Protein AF-A0A7Y2INC5-F1 (afdb_monomer_lite)

Radius of gyration: 23.65 Å; chains: 1; bounding box: 42×85×66 Å

Secondary structure (DSSP, 8-state):
---------------------PPPP--SS-------TTS-----------BTTB-TT-HHHHHHHIIIIIGGGGGS------BTTTTB-----HHHHHHHHHHHHHHHHHTTPPP-EE-HHHHHHHHHHHHHHHHH---TTS-TTS--TTSTT--HHHHHHHHTS---SS--HHHHHHHHHH--STT-TT-HHHHHHT-TT--EE-----TT-

Foldseek 3Di:
DDDDDDDDDPPPPPPDPPPPPDPDPPPQAPFLDDDPPPDPPPPPPPPLPLQVQADLVDPVRLVCCCVPQQVVLVVDDQCADADLVVLGLGHGDPSLQVSLQSLLQSVLSNVSAHGAEADPLQQVLQSLLQSQCVNQVDQVPHDSQQDDPPGRSDDPSNNPSSRVADDDFFDFRSVVSVCLCVQDDPVCPVSRSNSNSNPNPHHYHYGHHDPGD

pLDDT: mean 81.65, std 24.23, range [31.08, 98.75]

Sequence (213 aa):
MRARLLLTIVALAALSTVAAAAAAPDEGLMSAPLQDTRQPVTSFAVPFSSHPDIELNDKRDVVDAYHERFLPQFNVDHGWTGSVATCTAGTTSQAYEDATLETLNYFRAMAGLPAVTFDNTFDAKAQEAALMMKARGTFEGVDPHNPDPSWDCYSADGAEAAGSSNLFLGSAGPAAIYGYVWDFGTGNESVGHRRWILDPEALTMGTGSTDSS

Structure (mmCIF, N/CA/C/O backbone):
data_AF-A0A7Y2INC5-F1
#
_entry.id   AF-A0A7Y2INC5-F1
#
loop_
_atom_site.group_PDB
_atom_site.id
_atom_site.type_symbol
_atom_site.label_atom_id
_atom_site.label_alt_id
_atom_site.label_comp_id
_atom_site.label_asym_id
_atom_site.label_entity_id
_atom_site.label_seq_id
_atom_site.pdbx_PDB_ins_code
_atom_site.Cartn_x
_atom_site.Cartn_y
_atom_site.Cartn_z
_atom_site.occupancy
_atom_site.B_iso_or_equiv
_atom_site.auth_seq_id
_atom_site.auth_comp_id
_atom_site.auth_asym_id
_atom_site.auth_atom_id
_atom_site.pdbx_PDB_model_num
ATOM 1 N N . MET A 1 1 ? -9.414 -75.219 -35.428 1.00 40.84 1 MET A N 1
ATOM 2 C CA . MET A 1 1 ? -8.404 -74.145 -35.239 1.00 40.84 1 MET A CA 1
ATOM 3 C C . MET A 1 1 ? -9.075 -72.846 -35.654 1.00 40.84 1 MET A C 1
ATOM 5 O O . MET A 1 1 ? -9.594 -72.841 -36.752 1.00 40.84 1 MET A O 1
ATOM 9 N N . ARG A 1 2 ? -9.229 -71.756 -34.902 1.00 31.61 2 ARG A N 1
ATOM 10 C CA . ARG A 1 2 ? -8.616 -71.113 -33.720 1.00 31.61 2 ARG A CA 1
ATOM 11 C C . ARG A 1 2 ? -9.742 -70.205 -33.166 1.00 31.61 2 ARG A C 1
ATOM 13 O O . ARG A 1 2 ? -10.517 -69.701 -33.964 1.00 31.61 2 ARG A O 1
ATOM 20 N N . ALA A 1 3 ? -10.066 -70.128 -31.882 1.00 31.77 3 ALA A N 1
ATOM 21 C CA . ALA A 1 3 ? -9.345 -69.639 -30.701 1.00 31.77 3 ALA A CA 1
ATOM 22 C C . ALA A 1 3 ? -10.167 -68.449 -30.170 1.00 31.77 3 ALA A C 1
ATOM 24 O O . ALA A 1 3 ? -10.254 -67.407 -30.813 1.00 31.77 3 ALA A O 1
ATOM 25 N N . ARG A 1 4 ? -10.833 -68.658 -29.030 1.00 41.94 4 ARG A N 1
ATOM 26 C CA . ARG A 1 4 ? -11.519 -67.614 -28.261 1.00 41.94 4 ARG A CA 1
ATOM 27 C C . ARG A 1 4 ? -10.450 -66.670 -27.710 1.00 41.94 4 ARG A C 1
ATOM 29 O O . ARG A 1 4 ? -9.561 -67.140 -27.006 1.00 41.94 4 ARG A O 1
ATOM 36 N N . LEU A 1 5 ? -10.524 -65.381 -28.028 1.00 33.75 5 LEU A N 1
ATOM 37 C CA . LEU A 1 5 ? -9.653 -64.377 -27.423 1.00 33.75 5 LEU A CA 1
ATOM 38 C C . LEU A 1 5 ? -10.313 -63.887 -26.128 1.00 33.75 5 LEU A C 1
ATOM 40 O O . LEU A 1 5 ? -11.362 -63.247 -26.162 1.00 33.75 5 LEU A O 1
ATOM 44 N N . LEU A 1 6 ? -9.721 -64.270 -24.994 1.00 32.59 6 LEU A N 1
ATOM 45 C CA . LEU A 1 6 ? -10.037 -63.725 -23.678 1.00 32.59 6 LEU A CA 1
ATOM 46 C C . LEU A 1 6 ? -9.621 -62.249 -23.628 1.00 32.59 6 LEU A C 1
ATOM 48 O O . LEU A 1 6 ? -8.493 -61.905 -23.975 1.00 32.59 6 LEU A O 1
ATOM 52 N N . LEU A 1 7 ? -10.531 -61.404 -23.149 1.00 31.36 7 LEU A N 1
ATOM 53 C CA . LEU A 1 7 ? -10.262 -60.030 -22.746 1.00 31.36 7 LEU A CA 1
ATOM 54 C C . LEU A 1 7 ? -9.610 -60.059 -21.356 1.00 31.36 7 LEU A C 1
ATOM 56 O O . LEU A 1 7 ? -10.298 -60.197 -20.346 1.00 31.36 7 LEU A O 1
ATOM 60 N N . THR A 1 8 ? -8.284 -59.974 -21.297 1.00 31.94 8 THR A N 1
ATOM 61 C CA . THR A 1 8 ? -7.551 -59.783 -20.040 1.00 31.94 8 THR A CA 1
ATOM 62 C C . THR A 1 8 ? -7.488 -58.287 -19.740 1.00 31.94 8 THR A C 1
ATOM 64 O O . THR A 1 8 ? -6.729 -57.551 -20.366 1.00 31.94 8 THR A O 1
ATOM 67 N N . ILE A 1 9 ? -8.300 -57.826 -18.788 1.00 34.00 9 ILE A N 1
ATOM 68 C CA . ILE A 1 9 ? -8.144 -56.505 -18.171 1.00 34.00 9 ILE A CA 1
ATOM 69 C C . ILE A 1 9 ? -6.929 -56.600 -17.245 1.00 34.00 9 ILE A C 1
ATOM 71 O O . ILE A 1 9 ? -7.001 -57.210 -16.180 1.00 34.00 9 ILE A O 1
ATOM 75 N N . VAL A 1 10 ? -5.798 -56.029 -17.658 1.00 34.53 10 VAL A N 1
ATOM 76 C CA . VAL A 1 10 ? -4.669 -55.791 -16.755 1.00 34.53 10 VAL A CA 1
ATOM 77 C C . VAL A 1 10 ? -4.992 -54.524 -15.971 1.00 34.53 10 VAL A C 1
ATOM 79 O O . VAL A 1 10 ? -4.795 -53.413 -16.455 1.00 34.53 10 VAL A O 1
ATOM 82 N N . ALA A 1 11 ? -5.531 -54.693 -14.765 1.00 33.16 11 ALA A N 1
ATOM 83 C CA . ALA A 1 11 ? -5.555 -53.636 -13.766 1.00 33.16 11 ALA A CA 1
ATOM 84 C C . ALA A 1 11 ? -4.120 -53.448 -13.255 1.00 33.16 11 ALA A C 1
ATOM 86 O O . ALA A 1 11 ? -3.651 -54.197 -12.397 1.00 33.16 11 ALA A O 1
ATOM 87 N N . LEU A 1 12 ? -3.398 -52.482 -13.824 1.00 31.08 12 LEU A N 1
ATOM 88 C CA . LEU A 1 12 ? -2.115 -52.054 -13.283 1.00 31.08 12 LEU A CA 1
ATOM 89 C C . LEU A 1 12 ? -2.403 -51.135 -12.089 1.00 31.08 12 LEU A C 1
ATOM 91 O O . LEU A 1 12 ? -2.618 -49.936 -12.243 1.00 31.08 12 LEU A O 1
ATOM 95 N N . ALA A 1 13 ? -2.468 -51.721 -10.894 1.00 35.97 13 ALA A N 1
ATOM 96 C CA . ALA A 1 13 ? -2.444 -50.966 -9.652 1.00 35.97 13 ALA A CA 1
ATOM 97 C C . ALA A 1 13 ? -1.046 -50.352 -9.495 1.00 35.97 13 ALA A C 1
ATOM 99 O O . ALA A 1 13 ? -0.109 -51.018 -9.056 1.00 35.97 13 ALA A O 1
ATOM 100 N N . ALA A 1 14 ? -0.891 -49.088 -9.887 1.00 36.34 14 ALA A N 1
ATOM 101 C CA . ALA A 1 14 ? 0.251 -48.296 -9.465 1.00 36.34 14 ALA A CA 1
ATOM 102 C C . ALA A 1 14 ? 0.030 -47.923 -7.993 1.00 36.34 14 ALA A C 1
ATOM 104 O O . ALA A 1 14 ? -0.764 -47.038 -7.681 1.00 36.34 14 ALA A O 1
ATOM 105 N N . LEU A 1 15 ? 0.706 -48.632 -7.084 1.00 37.72 15 LEU A N 1
ATOM 106 C CA . LEU A 1 15 ? 0.935 -48.132 -5.732 1.00 37.72 15 LEU A CA 1
ATOM 107 C C . LEU A 1 15 ? 1.830 -46.894 -5.855 1.00 37.72 15 LEU A C 1
ATOM 109 O O . LEU A 1 15 ? 3.050 -47.009 -5.945 1.00 37.72 15 LEU A O 1
ATOM 113 N N . SER A 1 16 ? 1.233 -45.707 -5.872 1.00 36.75 16 SER A N 1
ATOM 114 C CA . SER A 1 16 ? 1.952 -44.476 -5.576 1.00 36.75 16 SER A CA 1
ATOM 115 C C . SER A 1 16 ? 2.194 -44.434 -4.071 1.00 36.75 16 SER A C 1
ATOM 117 O O . SER A 1 16 ? 1.306 -44.140 -3.273 1.00 36.75 16 SER A O 1
ATOM 119 N N . THR A 1 17 ? 3.418 -44.759 -3.663 1.00 36.97 17 THR A N 1
ATOM 120 C CA . THR A 1 17 ? 3.916 -44.359 -2.351 1.00 36.97 17 THR A CA 1
ATOM 121 C C . THR A 1 17 ? 3.915 -42.836 -2.317 1.00 36.97 17 THR A C 1
ATOM 123 O O . THR A 1 17 ? 4.743 -42.203 -2.973 1.00 36.97 17 THR A O 1
ATOM 126 N N . VAL A 1 18 ? 2.978 -42.242 -1.578 1.00 36.50 18 VAL A N 1
ATOM 127 C CA . VAL A 1 18 ? 3.085 -40.844 -1.162 1.00 36.50 18 VAL A CA 1
ATOM 128 C C . VAL A 1 18 ? 4.249 -40.798 -0.182 1.00 36.50 18 VAL A C 1
ATOM 130 O O . VAL A 1 18 ? 4.096 -41.065 1.008 1.00 36.50 18 VAL A O 1
ATOM 133 N N . ALA A 1 19 ? 5.448 -40.544 -0.698 1.00 35.03 19 ALA A N 1
ATOM 134 C CA . ALA A 1 19 ? 6.502 -40.010 0.136 1.00 35.03 19 ALA A CA 1
ATOM 135 C C . ALA A 1 19 ? 5.994 -38.640 0.589 1.00 35.03 19 ALA A C 1
ATOM 137 O O . ALA A 1 19 ? 5.792 -37.753 -0.239 1.00 35.03 19 ALA A O 1
ATOM 138 N N . ALA A 1 20 ? 5.713 -38.496 1.884 1.00 35.41 20 ALA A N 1
ATOM 139 C CA . ALA A 1 20 ? 5.562 -37.184 2.482 1.00 35.41 20 ALA A CA 1
ATOM 140 C C . ALA A 1 20 ? 6.879 -36.448 2.226 1.00 35.41 20 ALA A C 1
ATOM 142 O O . ALA A 1 20 ? 7.898 -36.755 2.848 1.00 35.41 20 ALA A O 1
ATOM 143 N N . ALA A 1 21 ? 6.880 -35.549 1.244 1.00 35.41 21 ALA A N 1
ATOM 144 C CA . ALA A 1 21 ? 7.945 -34.581 1.113 1.00 35.41 21 ALA A CA 1
ATOM 145 C C . ALA A 1 21 ? 7.919 -33.777 2.413 1.00 35.41 21 ALA A C 1
ATOM 147 O O . ALA A 1 21 ? 6.939 -33.093 2.709 1.00 35.41 21 ALA A O 1
ATOM 148 N N . ALA A 1 22 ? 8.954 -33.946 3.233 1.00 33.81 22 ALA A N 1
ATOM 149 C CA . ALA A 1 22 ? 9.213 -33.028 4.322 1.00 33.81 22 ALA A CA 1
ATOM 150 C C . ALA A 1 22 ? 9.254 -31.627 3.706 1.00 33.81 22 ALA A C 1
ATOM 152 O O . ALA A 1 22 ? 10.000 -31.409 2.748 1.00 33.81 22 ALA A O 1
ATOM 153 N N . ALA A 1 23 ? 8.404 -30.728 4.204 1.00 35.56 23 ALA A N 1
ATOM 154 C CA . ALA A 1 23 ? 8.435 -29.328 3.821 1.00 35.56 23 ALA A CA 1
ATOM 155 C C . ALA A 1 23 ? 9.876 -28.834 3.984 1.00 35.56 23 ALA A C 1
ATOM 157 O O . ALA A 1 23 ? 10.469 -28.978 5.058 1.00 35.56 23 ALA A O 1
ATOM 158 N N . ALA A 1 24 ? 10.455 -28.345 2.889 1.00 33.88 24 ALA A N 1
ATOM 159 C CA . ALA A 1 24 ? 11.737 -27.671 2.942 1.00 33.88 24 ALA A CA 1
ATOM 160 C C . ALA A 1 24 ? 11.602 -26.462 3.885 1.00 33.88 24 ALA A C 1
ATOM 162 O O . ALA A 1 24 ? 10.533 -25.846 3.914 1.00 33.88 24 ALA A O 1
ATOM 163 N N . PRO A 1 25 ? 12.634 -26.143 4.681 1.00 31.95 25 PRO A N 1
ATOM 164 C CA . PRO A 1 25 ? 12.624 -24.916 5.457 1.00 31.95 25 PRO A CA 1
ATOM 165 C C . PRO A 1 25 ? 12.516 -23.727 4.494 1.00 31.95 25 PRO A C 1
ATOM 167 O O . PRO A 1 25 ? 13.166 -23.698 3.448 1.00 31.95 25 PRO A O 1
ATOM 170 N N . ASP A 1 26 ? 11.634 -22.797 4.843 1.00 40.69 26 ASP A N 1
ATOM 171 C CA . ASP A 1 26 ? 11.447 -21.502 4.198 1.00 40.69 26 ASP A CA 1
ATOM 172 C C . ASP A 1 26 ? 12.716 -20.657 4.400 1.00 40.69 26 ASP A C 1
ATOM 174 O O . ASP A 1 26 ? 12.874 -19.971 5.404 1.00 40.69 26 ASP A O 1
ATOM 178 N N . GLU A 1 27 ? 13.677 -20.803 3.488 1.00 34.59 27 GLU A N 1
ATOM 179 C CA . GLU A 1 27 ? 14.977 -20.110 3.501 1.00 34.59 27 GLU A CA 1
ATOM 180 C C . GLU A 1 27 ? 15.013 -18.956 2.475 1.00 34.59 27 GLU A C 1
ATOM 182 O O . GLU A 1 27 ? 16.076 -18.624 1.952 1.00 34.59 27 GLU A O 1
ATOM 187 N N . GLY A 1 28 ? 13.859 -18.365 2.135 1.00 32.09 28 GLY A N 1
ATOM 188 C CA . GLY A 1 28 ? 13.766 -17.341 1.081 1.00 32.09 28 GLY A CA 1
ATOM 189 C C . GLY A 1 28 ? 12.951 -16.096 1.419 1.00 32.09 28 GLY A C 1
ATOM 190 O O . GLY A 1 28 ? 13.211 -15.039 0.853 1.00 32.09 28 GLY A O 1
ATOM 191 N N . LEU A 1 29 ? 12.009 -16.172 2.356 1.00 37.88 29 LEU A N 1
ATOM 192 C CA . LEU A 1 29 ? 11.232 -15.012 2.776 1.00 37.88 29 LEU A CA 1
ATOM 193 C C . LEU A 1 29 ? 11.953 -14.329 3.940 1.00 37.88 29 LEU A C 1
ATOM 195 O O . LEU A 1 29 ? 12.382 -15.004 4.882 1.00 37.88 29 LEU A O 1
ATOM 199 N N . MET A 1 30 ? 12.055 -12.993 3.950 1.00 43.34 30 MET A N 1
ATOM 200 C CA . MET A 1 30 ? 12.218 -12.321 5.240 1.00 43.34 30 MET A CA 1
ATOM 201 C C . MET A 1 30 ? 11.027 -12.769 6.080 1.00 43.34 30 MET A C 1
ATOM 203 O O . MET A 1 30 ? 9.883 -12.424 5.784 1.00 43.34 30 MET A O 1
ATOM 207 N N . SER A 1 31 ? 11.286 -13.633 7.063 1.00 46.75 31 SER A N 1
ATOM 208 C CA . SER A 1 31 ? 10.228 -14.173 7.897 1.00 46.75 31 SER A CA 1
ATOM 209 C C . SER A 1 31 ? 9.452 -12.992 8.454 1.00 46.75 31 SER A C 1
ATOM 211 O O . SER A 1 31 ? 10.051 -12.099 9.057 1.00 46.75 31 SER A O 1
ATOM 213 N N . ALA A 1 32 ? 8.127 -12.999 8.275 1.00 52.53 32 ALA A N 1
ATOM 214 C CA . ALA A 1 32 ? 7.262 -12.133 9.064 1.00 52.53 32 ALA A CA 1
ATOM 215 C C . ALA A 1 32 ? 7.745 -12.182 10.515 1.00 52.53 32 ALA A C 1
ATOM 217 O O . ALA A 1 32 ? 8.048 -13.303 10.961 1.00 52.53 32 ALA A O 1
ATOM 218 N N . PRO A 1 33 ? 7.839 -11.045 11.231 1.00 52.03 33 PRO A N 1
ATOM 219 C CA . PRO A 1 33 ? 8.356 -11.017 12.590 1.00 52.03 33 PRO A CA 1
ATOM 220 C C . PRO A 1 33 ? 7.763 -12.175 13.392 1.00 52.03 33 PRO A C 1
ATOM 222 O O . PRO A 1 33 ? 6.546 -12.302 13.574 1.00 52.03 33 PRO A O 1
ATOM 225 N N . LEU A 1 34 ? 8.612 -13.148 13.725 1.00 47.69 34 LEU A N 1
ATOM 226 C CA . LEU A 1 34 ? 8.231 -14.234 14.610 1.00 47.69 34 LEU A CA 1
ATOM 227 C C . LEU A 1 34 ? 8.307 -13.631 16.000 1.00 47.69 34 LEU A C 1
ATOM 229 O O . LEU A 1 34 ? 9.381 -13.209 16.423 1.00 47.69 34 LEU A O 1
ATOM 233 N N . GLN A 1 35 ? 7.180 -13.588 16.708 1.00 52.19 35 GLN A N 1
ATOM 234 C CA . GLN A 1 35 ? 7.231 -13.306 18.135 1.00 52.19 35 GLN A CA 1
ATOM 235 C C . GLN A 1 35 ? 8.175 -14.332 18.774 1.00 52.19 35 GLN A C 1
ATOM 237 O O . GLN A 1 35 ? 7.973 -15.540 18.622 1.00 52.19 35 GLN A O 1
ATOM 242 N N . ASP A 1 36 ? 9.231 -13.862 19.443 1.00 45.81 36 ASP A N 1
ATOM 243 C CA . ASP A 1 36 ? 10.163 -14.738 20.149 1.00 45.81 36 ASP A CA 1
ATOM 244 C C . ASP A 1 36 ? 9.415 -15.449 21.282 1.00 45.81 36 ASP A C 1
ATOM 246 O O . ASP A 1 36 ? 9.190 -14.897 22.360 1.00 45.81 36 ASP A O 1
ATOM 250 N N . THR A 1 37 ? 9.045 -16.710 21.057 1.00 49.81 37 THR A N 1
ATOM 251 C CA . THR A 1 37 ? 8.331 -17.537 22.038 1.00 49.81 37 THR A CA 1
ATOM 252 C C . THR A 1 37 ? 9.171 -17.857 23.282 1.00 49.81 37 THR A C 1
ATOM 254 O O . THR A 1 37 ? 8.699 -18.576 24.163 1.00 49.81 37 THR A O 1
ATOM 25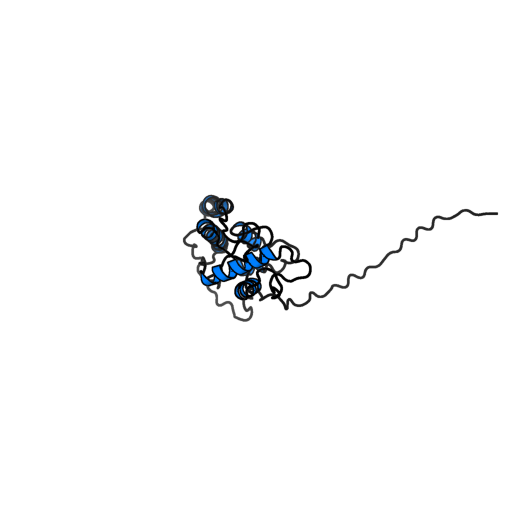7 N N . ARG A 1 38 ? 10.438 -17.414 23.349 1.00 49.81 38 ARG A N 1
ATOM 258 C CA . ARG A 1 38 ? 11.344 -17.638 24.487 1.00 49.81 38 ARG A CA 1
ATOM 259 C C . ARG A 1 38 ? 11.384 -16.479 25.472 1.00 49.81 38 ARG A C 1
ATOM 261 O O . ARG A 1 38 ? 11.911 -16.669 26.569 1.00 49.81 38 ARG A O 1
ATOM 268 N N . GLN A 1 39 ? 10.824 -15.321 25.135 1.00 45.03 39 GLN A N 1
ATOM 269 C CA . GLN A 1 39 ? 10.556 -14.314 26.152 1.00 45.03 39 GLN A CA 1
ATOM 270 C C . GLN A 1 39 ? 9.286 -14.733 26.896 1.00 45.03 39 GLN A C 1
ATOM 272 O O . GLN A 1 39 ? 8.276 -15.023 26.248 1.00 45.03 39 GLN A O 1
ATOM 277 N N . PRO A 1 40 ? 9.285 -14.795 28.243 1.00 41.06 40 PRO A N 1
ATOM 278 C CA . PRO A 1 40 ? 8.019 -14.836 28.949 1.00 41.06 40 PRO A CA 1
ATOM 279 C C . PRO A 1 40 ? 7.233 -13.632 28.447 1.00 41.06 40 PRO A C 1
ATOM 281 O O . PRO A 1 40 ? 7.737 -12.512 28.512 1.00 41.06 40 PRO A O 1
ATOM 284 N N . VAL A 1 41 ? 6.030 -13.873 27.920 1.00 50.66 41 VAL A N 1
ATOM 285 C CA . VAL A 1 41 ? 5.028 -12.830 27.739 1.00 50.66 41 VAL A CA 1
ATOM 286 C C . VAL A 1 41 ? 4.832 -12.212 29.116 1.00 50.66 41 VAL A C 1
ATOM 288 O O . VAL A 1 41 ? 4.019 -12.663 29.922 1.00 50.66 41 VAL A O 1
ATOM 291 N N . THR A 1 42 ? 5.645 -11.205 29.446 1.00 43.53 42 THR A N 1
ATOM 292 C CA . THR A 1 42 ? 5.278 -10.228 30.449 1.00 43.53 42 THR A CA 1
ATOM 293 C C . THR A 1 42 ? 3.909 -9.812 29.996 1.00 43.53 42 THR A C 1
ATOM 295 O O . THR A 1 42 ? 3.770 -9.350 28.866 1.00 43.53 42 THR A O 1
ATOM 298 N N . SER A 1 43 ? 2.912 -10.128 30.818 1.00 44.91 43 SER A N 1
ATOM 299 C CA . SER A 1 43 ? 1.541 -9.703 30.642 1.00 44.91 43 SER A CA 1
ATOM 300 C C . SER A 1 43 ? 1.578 -8.202 30.405 1.00 44.91 43 SER A C 1
ATOM 302 O O . SER A 1 43 ? 1.476 -7.408 31.340 1.00 44.91 43 SER A O 1
ATOM 304 N N . PHE A 1 44 ? 1.707 -7.809 29.146 1.00 48.50 44 PHE A N 1
ATOM 305 C CA . PHE A 1 44 ? 1.160 -6.578 28.681 1.00 48.50 44 PHE A CA 1
ATOM 306 C C . PHE A 1 44 ? -0.331 -6.850 28.792 1.00 48.50 44 PHE A C 1
ATOM 308 O O . PHE A 1 44 ? -0.998 -7.272 27.855 1.00 48.50 44 PHE A O 1
ATOM 315 N N . ALA A 1 45 ? -0.859 -6.564 29.979 1.00 40.62 45 ALA A N 1
ATOM 316 C CA . ALA A 1 45 ? -2.086 -5.815 30.024 1.00 40.62 45 ALA A CA 1
ATOM 317 C C . ALA A 1 45 ? -1.769 -4.496 29.305 1.00 40.62 45 ALA A C 1
ATOM 319 O O . ALA A 1 45 ? -1.625 -3.450 29.928 1.00 40.62 45 ALA A O 1
ATOM 320 N N . VAL A 1 46 ? -1.620 -4.558 27.974 1.00 43.94 46 VAL A N 1
ATOM 321 C CA . VAL A 1 46 ? -2.207 -3.520 27.164 1.00 43.94 46 VAL A CA 1
ATOM 322 C C . VAL A 1 46 ? -3.647 -3.622 27.643 1.00 43.94 46 VAL A C 1
ATOM 324 O O . VAL A 1 46 ? -4.249 -4.694 27.485 1.00 43.94 46 VAL A O 1
ATOM 327 N N . PRO A 1 47 ? -4.185 -2.629 28.375 1.00 39.84 47 PRO A N 1
ATOM 328 C CA . PRO A 1 47 ? -5.628 -2.588 28.488 1.00 39.84 47 PRO A CA 1
ATOM 329 C C . PRO A 1 47 ? -6.137 -2.808 27.063 1.00 39.84 47 PRO A C 1
ATOM 331 O O . PRO A 1 47 ? -5.478 -2.362 26.117 1.00 39.84 47 PRO A O 1
ATOM 334 N N . PHE A 1 48 ? -7.232 -3.549 26.890 1.00 44.34 48 PHE A N 1
ATOM 335 C CA . PHE A 1 48 ? -8.035 -3.377 25.687 1.00 44.34 48 PHE A CA 1
ATOM 336 C C . PHE A 1 48 ? -8.312 -1.876 25.657 1.00 44.34 48 PHE A C 1
ATOM 338 O O . PHE A 1 48 ? -9.202 -1.379 26.344 1.00 44.34 48 PHE A O 1
ATOM 345 N N . SER A 1 49 ? -7.413 -1.126 25.030 1.00 40.09 49 SER A N 1
ATOM 346 C CA . SER A 1 49 ? -7.609 0.268 24.783 1.00 40.09 49 SER A CA 1
ATOM 347 C C . SER A 1 49 ? -8.734 0.142 23.803 1.00 40.09 49 SER A C 1
ATOM 349 O O . SER A 1 49 ? -8.559 -0.485 22.757 1.00 40.09 49 SER A O 1
ATOM 351 N N . SER A 1 50 ? -9.907 0.636 24.184 1.00 42.12 50 SER A N 1
ATOM 352 C CA . SER A 1 50 ? -10.837 1.141 23.195 1.00 42.12 50 SER A CA 1
ATOM 353 C C . SER A 1 50 ? -9.952 1.811 22.151 1.00 42.12 50 SER A C 1
ATOM 355 O O . SER A 1 50 ? -9.267 2.795 22.477 1.00 42.12 50 SER A O 1
ATOM 357 N N . HIS A 1 51 ? -9.795 1.188 20.979 1.00 49.88 51 HIS A N 1
ATOM 358 C CA . HIS A 1 51 ? -9.143 1.894 19.897 1.00 49.88 51 HIS A CA 1
ATOM 359 C C . HIS A 1 51 ? -10.003 3.145 19.779 1.00 49.88 51 HIS A C 1
ATOM 361 O O . HIS A 1 51 ? -11.226 2.986 19.744 1.00 49.88 51 HIS A O 1
ATOM 367 N N . PRO A 1 52 ? -9.441 4.362 19.846 1.00 57.66 52 PRO A N 1
ATOM 368 C CA . PRO A 1 52 ? -10.249 5.569 20.021 1.00 57.66 52 PRO A CA 1
ATOM 369 C C . PRO A 1 52 ? -11.335 5.773 18.946 1.00 57.66 52 PRO A C 1
ATOM 371 O O . PRO A 1 52 ? -12.161 6.665 19.101 1.00 57.66 52 PRO A O 1
ATOM 374 N N . ASP A 1 53 ? -11.370 4.923 17.915 1.00 74.19 53 ASP A N 1
ATOM 375 C CA . ASP A 1 53 ? -12.204 5.056 16.735 1.00 74.19 53 ASP A CA 1
ATOM 376 C C . ASP A 1 53 ? -13.221 3.911 16.519 1.00 74.19 53 ASP A C 1
ATOM 378 O O . ASP A 1 53 ? -14.067 4.070 15.643 1.00 74.19 53 ASP A O 1
ATOM 382 N N . ILE A 1 54 ? -13.135 2.763 17.225 1.00 89.06 54 ILE A N 1
ATOM 383 C CA . ILE A 1 54 ? -14.135 1.665 17.150 1.00 89.06 54 ILE A CA 1
ATOM 384 C C . ILE A 1 54 ? -14.249 0.935 18.506 1.00 89.06 54 ILE A C 1
ATOM 386 O O . ILE A 1 54 ? -13.322 0.250 18.946 1.00 89.06 54 ILE A O 1
ATOM 390 N N . GLU A 1 55 ? -15.412 1.011 19.148 1.00 90.38 55 GLU A N 1
ATOM 391 C CA . GLU A 1 55 ? -15.807 0.215 20.310 1.00 90.38 55 GLU A CA 1
ATOM 392 C C . GLU A 1 55 ? -16.239 -1.192 19.877 1.00 90.38 55 GLU A C 1
ATOM 394 O O . GLU A 1 55 ? -17.380 -1.452 19.492 1.00 90.38 55 GLU A O 1
ATOM 399 N N . LEU A 1 56 ? -15.309 -2.142 19.983 1.00 90.25 56 LEU A N 1
ATOM 400 C CA . LEU A 1 56 ? -15.500 -3.515 19.507 1.00 90.25 56 LEU A CA 1
ATOM 401 C C . LEU A 1 56 ? -16.595 -4.295 20.256 1.00 90.25 56 LEU A C 1
ATOM 403 O O . LEU A 1 56 ? -17.084 -5.300 19.735 1.00 90.25 56 LEU A O 1
ATOM 407 N N . ASN A 1 57 ? -16.994 -3.863 21.460 1.00 90.62 57 ASN A N 1
ATOM 408 C CA . ASN A 1 57 ? -18.090 -4.490 22.205 1.00 90.62 57 ASN A CA 1
ATOM 409 C C . ASN A 1 57 ? -19.463 -3.873 21.900 1.00 90.62 57 ASN A C 1
ATOM 411 O O . ASN A 1 57 ? -20.479 -4.385 22.383 1.00 90.62 57 ASN A O 1
ATOM 415 N N . ASP A 1 58 ? -19.523 -2.808 21.098 1.00 94.38 58 ASP A N 1
ATOM 416 C CA . ASP A 1 58 ? -20.769 -2.229 20.615 1.00 94.38 58 ASP A CA 1
ATOM 417 C C . ASP A 1 58 ? -21.042 -2.700 19.184 1.00 94.38 58 ASP A C 1
ATOM 419 O O . ASP A 1 58 ? -20.405 -2.299 18.212 1.00 94.38 58 ASP A O 1
ATOM 423 N N . LYS A 1 59 ? -22.061 -3.554 19.043 1.00 95.50 59 LYS A N 1
ATOM 424 C CA . LYS A 1 59 ? -22.502 -4.054 17.737 1.00 95.50 59 LYS A CA 1
ATOM 425 C C . LYS A 1 59 ? -22.797 -2.919 16.757 1.00 95.50 59 LYS A C 1
ATOM 427 O O . LYS A 1 59 ? -22.556 -3.089 15.565 1.00 95.50 59 LYS A O 1
ATOM 432 N N . ARG A 1 60 ? -23.411 -1.831 17.223 1.00 96.44 60 ARG A N 1
ATOM 433 C CA . ARG A 1 60 ? -23.767 -0.718 16.348 1.00 96.44 60 ARG A CA 1
ATOM 434 C C . ARG A 1 60 ? -22.507 -0.044 15.829 1.00 96.44 60 ARG A C 1
ATOM 436 O O . ARG A 1 60 ? -22.415 0.154 14.629 1.00 96.44 60 ARG A O 1
ATOM 443 N N . ASP A 1 61 ? -21.543 0.209 16.702 1.00 94.75 61 ASP A N 1
ATOM 444 C CA . ASP A 1 61 ? -20.306 0.884 16.319 1.00 94.75 61 ASP A CA 1
ATOM 445 C C . ASP A 1 61 ? -19.478 0.053 15.325 1.00 94.75 61 ASP A C 1
ATOM 447 O O . ASP A 1 61 ? -19.001 0.562 14.317 1.00 94.75 61 ASP A O 1
ATOM 451 N N . VAL A 1 62 ? -19.419 -1.272 15.511 1.00 95.44 62 VAL A N 1
ATOM 452 C CA . VAL A 1 62 ? -18.782 -2.184 14.540 1.00 95.44 62 VAL A CA 1
ATOM 453 C C . VAL A 1 62 ? -19.486 -2.163 13.175 1.00 95.44 62 VAL A C 1
ATOM 455 O O . VAL A 1 62 ? -18.828 -2.206 12.132 1.00 95.44 62 VAL A O 1
ATOM 458 N N . VAL A 1 63 ? -20.823 -2.117 13.159 1.00 97.12 63 VAL A N 1
ATOM 459 C CA . VAL A 1 63 ? -21.612 -2.043 11.917 1.00 97.12 63 VAL A CA 1
ATOM 460 C C . VAL A 1 63 ? -21.408 -0.696 11.223 1.00 97.12 63 VAL A C 1
ATOM 462 O O . VAL A 1 63 ? -21.185 -0.675 10.012 1.00 97.12 63 VAL A O 1
ATOM 465 N N . ASP A 1 64 ? -21.442 0.400 11.978 1.00 96.25 64 ASP A N 1
ATOM 466 C CA . ASP A 1 64 ? -21.238 1.754 11.465 1.00 96.25 64 ASP A CA 1
ATOM 467 C C . ASP A 1 64 ? -19.808 1.873 10.893 1.00 96.25 64 ASP A C 1
ATOM 469 O O . ASP A 1 64 ? -19.643 2.243 9.733 1.00 96.25 64 ASP A O 1
ATOM 473 N N . ALA A 1 65 ? -18.778 1.393 11.601 1.00 95.50 65 ALA A N 1
ATOM 474 C CA . ALA A 1 65 ? -17.404 1.350 11.092 1.00 95.50 65 ALA A CA 1
ATOM 475 C C . ALA A 1 65 ? -17.265 0.523 9.798 1.00 95.50 65 ALA A C 1
ATOM 477 O O . ALA A 1 65 ? -16.580 0.933 8.860 1.00 95.50 65 ALA A O 1
ATOM 478 N N . TYR A 1 66 ? -17.932 -0.629 9.697 1.00 97.19 66 TYR A N 1
ATOM 479 C CA . TYR A 1 66 ? -17.912 -1.428 8.469 1.00 97.19 66 TYR A CA 1
ATOM 480 C C . TYR A 1 66 ? -18.520 -0.674 7.273 1.00 97.19 66 TYR A C 1
ATOM 482 O O . TYR A 1 66 ? -17.936 -0.652 6.186 1.00 97.19 66 TYR A O 1
ATOM 490 N N . HIS A 1 67 ? -19.678 -0.039 7.461 1.00 97.94 67 HIS A N 1
ATOM 491 C CA . HIS A 1 67 ? -20.387 0.646 6.379 1.00 97.94 67 HIS A CA 1
ATOM 492 C C . HIS A 1 67 ? -19.798 2.010 6.015 1.00 97.94 67 HIS A C 1
ATOM 494 O O . HIS A 1 67 ? -19.814 2.371 4.839 1.00 97.94 67 HIS A O 1
ATOM 500 N N . GLU A 1 68 ? -19.297 2.755 6.994 1.00 95.25 68 GLU A N 1
ATOM 501 C CA . GLU A 1 68 ? -18.870 4.144 6.816 1.00 95.25 68 GLU A CA 1
ATOM 502 C C . GLU A 1 68 ? -17.361 4.281 6.613 1.00 95.25 68 GLU A C 1
ATOM 504 O O . GLU A 1 68 ? -16.925 5.208 5.934 1.00 95.25 68 GLU A O 1
ATOM 509 N N . ARG A 1 69 ? -16.558 3.354 7.153 1.00 93.50 69 ARG A N 1
ATOM 510 C CA . ARG A 1 69 ? -15.091 3.432 7.087 1.00 93.50 69 ARG A CA 1
ATOM 511 C C . ARG A 1 69 ? -14.469 2.391 6.177 1.00 93.50 69 ARG A C 1
ATOM 513 O O . ARG A 1 69 ? -13.553 2.730 5.446 1.00 93.50 69 ARG A O 1
ATOM 520 N N . PHE A 1 70 ? -14.960 1.153 6.178 1.00 97.19 70 PHE A N 1
ATOM 521 C CA . PHE A 1 70 ? -14.339 0.071 5.406 1.00 97.19 70 PHE A CA 1
ATOM 522 C C . PHE A 1 70 ? -14.866 -0.028 3.969 1.00 97.19 70 PHE A C 1
ATOM 524 O O . PHE A 1 70 ? -14.102 0.076 3.012 1.00 97.19 70 PHE A O 1
ATOM 531 N N . LEU A 1 71 ? -16.178 -0.203 3.787 1.00 98.19 71 LEU A N 1
ATOM 532 C CA . LEU A 1 71 ? -16.768 -0.419 2.458 1.00 98.19 71 LEU A CA 1
ATOM 533 C C . LEU A 1 71 ? -16.523 0.706 1.432 1.00 98.19 71 LEU A C 1
ATOM 535 O O . LEU A 1 71 ? -16.333 0.385 0.255 1.00 98.19 71 LEU A O 1
ATOM 539 N N . PRO A 1 72 ? -16.518 2.002 1.799 1.00 98.38 72 PRO A N 1
ATOM 540 C CA . PRO A 1 72 ? -16.300 3.065 0.821 1.00 98.38 72 PRO A CA 1
ATOM 541 C C . PRO A 1 72 ? -14.913 3.030 0.170 1.00 98.38 72 PRO A C 1
ATOM 543 O O . PRO A 1 72 ? -14.795 3.428 -0.988 1.00 98.38 72 PRO A O 1
ATOM 546 N N . GLN A 1 73 ? -13.895 2.499 0.859 1.00 98.19 73 GLN A N 1
ATOM 547 C CA . GLN A 1 73 ? -12.503 2.536 0.388 1.00 98.19 73 GLN A CA 1
ATOM 548 C C . GLN A 1 73 ? -12.294 1.754 -0.910 1.00 98.19 73 GLN A C 1
ATOM 550 O O . GLN A 1 73 ? -11.468 2.126 -1.736 1.00 98.19 73 GLN A O 1
ATOM 555 N N . PHE A 1 74 ? -13.105 0.724 -1.156 1.00 97.44 74 PHE A N 1
ATOM 556 C CA . PHE A 1 74 ? -13.039 -0.086 -2.376 1.00 97.44 74 PHE A CA 1
ATOM 557 C C . PHE A 1 74 ? -13.536 0.633 -3.638 1.00 97.44 74 PHE A C 1
ATOM 559 O O . PHE A 1 74 ? -13.421 0.080 -4.728 1.00 97.44 74 PHE A O 1
ATOM 566 N N . ASN A 1 75 ? -14.104 1.836 -3.509 1.00 97.31 75 ASN A N 1
ATOM 567 C CA . ASN A 1 75 ? -14.627 2.619 -4.632 1.00 97.31 75 ASN A CA 1
ATOM 568 C C . ASN A 1 75 ? -13.767 3.850 -4.957 1.00 97.31 75 ASN A C 1
ATOM 570 O O . ASN A 1 75 ? -14.206 4.714 -5.715 1.00 97.31 75 ASN A O 1
ATOM 574 N N . VAL A 1 76 ? -12.579 3.965 -4.361 1.00 97.50 76 VAL A N 1
ATOM 575 C CA . VAL A 1 76 ? -11.660 5.075 -4.624 1.00 97.50 76 VAL A CA 1
ATOM 576 C C . VAL A 1 76 ? -10.788 4.740 -5.831 1.00 97.50 76 VAL A C 1
ATOM 578 O O . VAL A 1 76 ? -10.138 3.697 -5.867 1.00 97.50 76 VAL A O 1
ATOM 581 N N . ASP A 1 77 ? -10.761 5.633 -6.821 1.00 96.12 77 ASP A N 1
ATOM 582 C CA . ASP A 1 77 ? -9.939 5.461 -8.018 1.00 96.12 77 ASP A CA 1
ATOM 583 C C . ASP A 1 77 ? -8.445 5.580 -7.689 1.00 96.12 77 ASP A C 1
ATOM 585 O O . ASP A 1 77 ? -8.004 6.519 -7.021 1.00 96.12 77 ASP A O 1
ATOM 589 N N . HIS A 1 78 ? -7.646 4.660 -8.232 1.00 95.31 78 HIS A N 1
ATOM 590 C CA . HIS A 1 78 ? -6.205 4.601 -7.976 1.00 95.31 78 HIS A CA 1
ATOM 591 C C . HIS A 1 78 ? -5.468 5.891 -8.375 1.00 95.31 78 HIS A C 1
ATOM 593 O O . HIS A 1 78 ? -4.579 6.348 -7.659 1.00 95.31 78 HIS A O 1
ATOM 599 N N . GLY A 1 79 ? -5.833 6.506 -9.506 1.00 96.56 79 GLY A N 1
ATOM 600 C CA . GLY A 1 79 ? -5.210 7.746 -9.986 1.00 96.56 79 GLY A CA 1
ATOM 601 C C . GLY A 1 79 ? -3.717 7.613 -10.309 1.00 96.56 79 GLY A C 1
ATOM 602 O O . GLY A 1 79 ? -2.975 8.579 -10.172 1.00 96.56 79 GLY A O 1
ATOM 603 N N . TRP A 1 80 ? -3.279 6.415 -10.707 1.00 97.88 80 TRP A N 1
ATOM 604 C CA . TRP A 1 80 ? -1.875 6.115 -10.997 1.00 97.88 80 TRP A CA 1
ATOM 605 C C . TRP A 1 80 ? -1.369 6.920 -12.200 1.00 97.88 80 TRP A C 1
ATOM 607 O O . TRP A 1 80 ? -2.008 6.941 -13.252 1.00 97.88 80 TRP A O 1
ATOM 617 N N . THR A 1 81 ? -0.214 7.564 -12.044 1.00 97.81 81 THR A N 1
ATOM 618 C CA . THR A 1 81 ? 0.372 8.486 -13.037 1.00 97.81 81 THR A CA 1
ATOM 619 C C . THR A 1 81 ? 1.614 7.940 -13.746 1.00 97.81 81 THR A C 1
ATOM 621 O O . THR A 1 81 ? 2.227 8.644 -14.551 1.00 97.81 81 THR A O 1
ATOM 624 N N . GLY A 1 82 ? 2.015 6.706 -13.432 1.00 97.44 82 GLY A N 1
ATOM 625 C CA . GLY A 1 82 ? 3.231 6.096 -13.957 1.00 97.44 82 GLY A CA 1
ATOM 626 C C . GLY A 1 82 ? 3.105 5.538 -15.376 1.00 97.44 82 GLY A C 1
ATOM 627 O O . GLY A 1 82 ? 2.085 5.655 -16.055 1.00 97.44 82 GLY A O 1
ATOM 628 N N . SER A 1 83 ? 4.196 4.937 -15.848 1.00 97.50 83 SER A N 1
ATOM 629 C CA . SER A 1 83 ? 4.323 4.382 -17.193 1.00 97.50 83 SER A CA 1
ATOM 630 C C . SER A 1 83 ? 5.398 3.300 -17.236 1.00 97.50 83 SER A C 1
ATOM 632 O O . SER A 1 83 ? 6.573 3.559 -16.974 1.00 97.50 83 SER A O 1
ATOM 634 N N . VAL A 1 84 ? 5.006 2.096 -17.659 1.00 97.25 84 VAL A N 1
ATOM 635 C CA . VAL A 1 84 ? 5.939 0.987 -17.930 1.00 97.25 84 VAL A CA 1
ATOM 636 C C . VAL A 1 84 ? 6.837 1.306 -19.126 1.00 97.25 84 VAL A C 1
ATOM 638 O O . VAL A 1 84 ? 8.028 1.027 -19.097 1.00 97.25 84 VAL A O 1
ATOM 641 N N . ALA A 1 85 ? 6.305 1.962 -20.163 1.00 97.06 85 ALA A N 1
ATOM 642 C CA . ALA A 1 85 ? 7.053 2.251 -21.389 1.00 97.06 85 ALA A CA 1
ATOM 643 C C . ALA A 1 85 ? 8.262 3.178 -21.168 1.00 97.06 85 ALA A C 1
ATOM 645 O O . ALA A 1 85 ? 9.209 3.160 -21.950 1.00 97.06 85 ALA A O 1
ATOM 646 N N . THR A 1 86 ? 8.216 4.005 -20.123 1.00 97.62 86 THR A N 1
ATOM 647 C CA . THR A 1 86 ? 9.272 4.964 -19.769 1.00 97.62 86 THR A CA 1
ATOM 648 C C . THR A 1 86 ? 9.914 4.662 -18.418 1.00 97.62 86 THR A C 1
ATOM 650 O O . THR A 1 86 ? 10.682 5.487 -17.931 1.00 97.62 86 THR A O 1
ATOM 653 N N . CYS A 1 87 ? 9.580 3.521 -17.804 1.00 98.06 87 CYS A N 1
ATOM 654 C CA . CYS A 1 87 ? 9.966 3.153 -16.442 1.00 98.06 87 CYS A CA 1
ATOM 655 C C . CYS A 1 87 ? 9.809 4.304 -15.441 1.00 98.06 87 CYS A C 1
ATOM 657 O O . CYS A 1 87 ? 10.722 4.667 -14.708 1.00 98.06 87 CYS A O 1
ATOM 659 N N . THR A 1 88 ? 8.636 4.930 -15.469 1.00 98.25 88 THR A N 1
ATOM 660 C CA . THR A 1 88 ? 8.276 6.022 -14.569 1.00 98.25 88 THR A CA 1
ATOM 661 C C . THR A 1 88 ? 7.318 5.468 -13.530 1.00 98.25 88 THR A C 1
ATOM 663 O O . THR A 1 88 ? 6.190 5.128 -13.879 1.00 98.25 88 THR A O 1
ATOM 666 N N . ALA A 1 89 ? 7.748 5.360 -12.272 1.00 98.00 89 ALA A N 1
ATOM 667 C CA . ALA A 1 89 ? 6.928 4.739 -11.231 1.00 98.00 89 ALA A CA 1
ATOM 668 C C . ALA A 1 89 ? 5.630 5.514 -10.977 1.00 98.00 89 ALA A C 1
ATOM 670 O O . ALA A 1 89 ? 4.587 4.904 -10.746 1.00 98.00 89 ALA A O 1
ATOM 671 N N . GLY A 1 90 ? 5.679 6.843 -11.122 1.00 97.44 90 GLY A N 1
ATOM 672 C CA . GLY A 1 90 ? 4.548 7.728 -10.866 1.00 97.44 90 GLY A CA 1
ATOM 673 C C . GLY A 1 90 ? 4.129 7.685 -9.401 1.00 97.44 90 GLY A C 1
ATOM 674 O O . GLY A 1 90 ? 4.916 7.331 -8.533 1.00 97.44 90 GLY A O 1
ATOM 675 N N . THR A 1 91 ? 2.882 8.049 -9.144 1.00 96.75 91 THR A N 1
ATOM 676 C CA . THR A 1 91 ? 2.231 7.957 -7.832 1.00 96.75 91 THR A CA 1
ATOM 677 C C . THR A 1 91 ? 0.779 7.556 -8.027 1.00 96.75 91 THR A C 1
ATOM 679 O O . THR A 1 91 ? 0.238 7.724 -9.125 1.00 96.75 91 THR A O 1
ATOM 682 N N . THR A 1 92 ? 0.136 7.076 -6.970 1.00 97.44 92 THR A N 1
ATOM 683 C CA . THR A 1 92 ? -1.324 7.049 -6.864 1.00 97.44 92 THR A CA 1
ATOM 684 C C . THR A 1 92 ? -1.877 8.413 -6.449 1.00 97.44 92 THR A C 1
ATOM 686 O O . THR A 1 92 ? -1.132 9.369 -6.221 1.00 97.44 92 THR A O 1
ATOM 689 N N . SER A 1 93 ? -3.204 8.545 -6.426 1.00 97.81 93 SER A N 1
ATOM 690 C CA . SER A 1 93 ? -3.844 9.720 -5.839 1.00 97.81 93 SER A CA 1
ATOM 691 C C . SER A 1 93 ? -3.758 9.676 -4.311 1.00 97.81 93 SER A C 1
ATOM 693 O O . SER A 1 93 ? -3.858 8.601 -3.721 1.00 97.81 93 SER A O 1
ATOM 695 N N . GLN A 1 94 ? -3.675 10.845 -3.665 1.00 97.88 94 GLN A N 1
ATOM 696 C CA . GLN A 1 94 ? -3.703 10.934 -2.198 1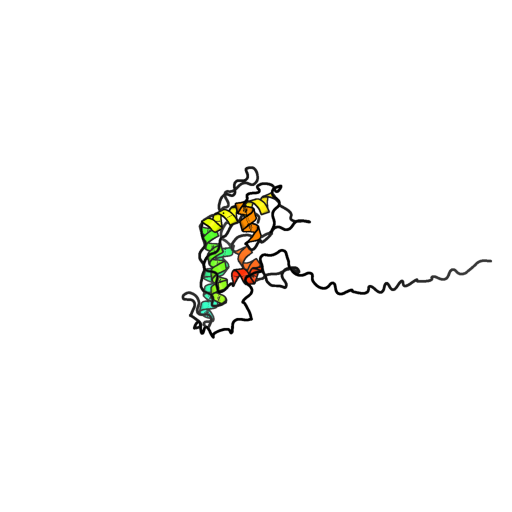.00 97.88 94 GLN A CA 1
ATOM 697 C C . GLN A 1 94 ? -4.942 10.245 -1.611 1.00 97.88 94 GLN A C 1
ATOM 699 O O . GLN A 1 94 ? -4.845 9.534 -0.623 1.00 97.88 94 GLN A O 1
ATOM 704 N N . ALA A 1 95 ? -6.104 10.398 -2.256 1.00 98.44 95 ALA A N 1
ATOM 705 C CA . ALA A 1 95 ? -7.333 9.752 -1.805 1.00 98.44 95 ALA A CA 1
ATOM 706 C C . ALA A 1 95 ? -7.214 8.219 -1.790 1.00 98.44 95 ALA A C 1
ATOM 708 O O . ALA A 1 95 ? -7.782 7.569 -0.918 1.00 98.44 95 ALA A O 1
ATOM 709 N N . TYR A 1 96 ? -6.481 7.636 -2.742 1.00 98.19 96 TYR A N 1
ATOM 710 C CA . TYR A 1 96 ? -6.266 6.193 -2.808 1.00 98.19 96 TYR A CA 1
ATOM 711 C C . TYR A 1 96 ? -5.261 5.696 -1.766 1.00 98.19 96 TYR A C 1
ATOM 713 O O . TYR A 1 96 ? -5.452 4.627 -1.183 1.00 98.19 96 TYR A O 1
ATOM 721 N N . GLU A 1 97 ? -4.214 6.475 -1.496 1.00 98.25 97 GLU A N 1
ATOM 722 C CA . GLU A 1 97 ? -3.275 6.208 -0.399 1.00 98.25 97 GLU A CA 1
ATOM 723 C C . GLU A 1 97 ? -3.993 6.276 0.953 1.00 98.25 97 GLU A C 1
ATOM 725 O O . GLU A 1 97 ? -3.900 5.333 1.740 1.00 98.25 97 GLU A O 1
ATOM 730 N N . ASP A 1 98 ? -4.814 7.308 1.171 1.00 98.50 98 ASP A N 1
ATOM 731 C CA . ASP A 1 98 ? -5.641 7.464 2.371 1.00 98.50 98 ASP A CA 1
ATOM 732 C C . ASP A 1 98 ? -6.625 6.292 2.524 1.00 98.50 98 ASP A C 1
ATOM 734 O O . ASP A 1 98 ? -6.752 5.721 3.605 1.00 98.50 98 ASP A O 1
ATOM 738 N N . ALA A 1 99 ? -7.280 5.871 1.437 1.00 98.62 99 ALA A N 1
ATOM 739 C CA . ALA A 1 99 ? -8.183 4.720 1.433 1.00 98.62 99 ALA A CA 1
ATOM 740 C C . ALA A 1 99 ? -7.459 3.401 1.755 1.00 98.62 99 ALA A C 1
ATOM 742 O O . ALA A 1 99 ? -7.990 2.531 2.456 1.00 98.62 99 ALA A O 1
ATOM 743 N N . THR A 1 100 ? -6.230 3.245 1.256 1.00 98.56 100 THR A N 1
ATOM 744 C CA . THR A 1 100 ? -5.380 2.082 1.538 1.00 98.56 100 THR A CA 1
ATOM 745 C C . THR A 1 100 ? -4.986 2.059 3.013 1.00 98.56 100 THR A C 1
ATOM 747 O O . THR A 1 100 ? -5.129 1.024 3.670 1.00 98.56 100 THR A O 1
ATOM 750 N N . LEU A 1 101 ? -4.560 3.204 3.552 1.00 98.62 101 LEU A N 1
ATOM 751 C CA . LEU A 1 101 ? -4.204 3.363 4.960 1.00 98.62 101 LEU A CA 1
ATOM 752 C C . LEU A 1 101 ? -5.408 3.132 5.879 1.00 98.62 101 LEU A C 1
ATOM 754 O O . LEU A 1 101 ? -5.284 2.449 6.893 1.00 98.62 101 LEU A O 1
ATOM 758 N N . GLU A 1 102 ? -6.581 3.646 5.513 1.00 98.31 102 GLU A N 1
ATOM 759 C CA . GLU A 1 102 ? -7.821 3.454 6.266 1.00 98.31 102 GLU A CA 1
ATOM 760 C C . GLU A 1 102 ? -8.220 1.977 6.306 1.00 98.31 102 GLU A C 1
ATOM 762 O O . GLU A 1 102 ? -8.591 1.463 7.357 1.00 98.31 102 GLU A O 1
ATOM 767 N N . THR A 1 103 ? -8.073 1.254 5.194 1.00 98.50 103 THR A N 1
ATOM 768 C CA . THR A 1 103 ? -8.358 -0.188 5.145 1.00 98.50 103 THR A CA 1
ATOM 769 C C . THR A 1 103 ? -7.393 -0.982 6.028 1.00 98.50 103 THR A C 1
ATOM 771 O O . THR A 1 103 ? -7.807 -1.889 6.754 1.00 98.50 103 THR A O 1
ATOM 774 N N . LEU A 1 104 ? -6.106 -0.623 6.008 1.00 98.31 104 LEU A N 1
ATOM 775 C CA . LEU A 1 104 ? -5.072 -1.204 6.868 1.00 98.31 104 LEU A CA 1
ATOM 776 C C . LEU A 1 104 ? -5.386 -0.961 8.346 1.00 98.31 104 LEU A C 1
ATOM 778 O O . LEU A 1 104 ? -5.447 -1.902 9.141 1.00 98.31 104 LEU A O 1
ATOM 782 N N . ASN A 1 105 ? -5.652 0.290 8.707 1.00 97.88 105 ASN A N 1
ATOM 783 C CA . ASN A 1 105 ? -5.937 0.678 10.080 1.00 97.88 105 ASN A CA 1
ATOM 784 C C . ASN A 1 105 ? -7.301 0.178 10.569 1.00 97.88 105 ASN A C 1
ATOM 786 O O . ASN A 1 105 ? -7.425 -0.124 11.752 1.00 97.88 105 ASN A O 1
ATOM 790 N N . TYR A 1 106 ? -8.285 -0.026 9.687 1.00 97.56 106 TYR A N 1
ATOM 791 C CA . TYR A 1 106 ? -9.537 -0.706 10.023 1.00 97.56 106 TYR A CA 1
ATOM 792 C C . TYR A 1 106 ? -9.270 -2.124 10.542 1.00 97.56 106 TYR A C 1
ATOM 794 O O . TYR A 1 106 ? -9.738 -2.487 11.620 1.00 97.56 106 TYR A O 1
ATOM 802 N N . PHE A 1 107 ? -8.467 -2.925 9.832 1.00 97.69 107 PHE A N 1
ATOM 803 C CA . PHE A 1 107 ? -8.141 -4.280 10.288 1.00 97.69 107 PHE A CA 1
ATOM 804 C C . PHE A 1 107 ? -7.330 -4.297 11.580 1.00 97.69 107 PHE A C 1
ATOM 806 O O . PHE A 1 107 ? -7.584 -5.134 12.447 1.00 97.69 107 PHE A O 1
ATOM 813 N N . ARG A 1 108 ? -6.389 -3.360 11.731 1.00 96.88 108 ARG A N 1
ATOM 814 C CA . ARG A 1 108 ? -5.613 -3.208 12.967 1.00 96.88 108 ARG A CA 1
ATOM 815 C C . ARG A 1 108 ? -6.517 -2.839 14.144 1.00 96.88 108 ARG A C 1
ATOM 817 O O . ARG A 1 108 ? -6.443 -3.499 15.178 1.00 96.88 108 ARG A O 1
ATOM 824 N N . ALA A 1 109 ? -7.457 -1.912 13.957 1.00 95.44 109 ALA A N 1
ATOM 825 C CA . ALA A 1 109 ? -8.439 -1.542 14.973 1.00 95.44 109 ALA A CA 1
ATOM 826 C C . ALA A 1 109 ? -9.347 -2.716 15.364 1.00 95.44 109 ALA A C 1
ATOM 828 O O . ALA A 1 109 ? -9.518 -2.983 16.552 1.00 95.44 109 ALA A O 1
ATOM 829 N N . MET A 1 110 ? -9.850 -3.483 14.390 1.00 94.75 110 MET A N 1
ATOM 830 C CA . MET A 1 110 ? -10.644 -4.694 14.646 1.00 94.75 110 MET A CA 1
ATOM 831 C C . MET A 1 110 ? -9.862 -5.784 15.401 1.00 94.75 110 MET A C 1
ATOM 833 O O . MET A 1 110 ? -10.468 -6.621 16.070 1.00 94.75 110 MET A O 1
ATOM 837 N N . ALA A 1 111 ? -8.528 -5.769 15.322 1.00 94.44 111 ALA A N 1
ATOM 838 C CA . ALA A 1 111 ? -7.632 -6.646 16.073 1.00 94.44 111 ALA A CA 1
ATOM 839 C C . ALA A 1 111 ? -7.156 -6.049 17.416 1.00 94.44 111 ALA A C 1
ATOM 841 O O . ALA A 1 111 ? -6.379 -6.691 18.122 1.00 94.44 111 ALA A O 1
ATOM 842 N N . GLY A 1 112 ? -7.601 -4.841 17.784 1.00 91.75 112 GLY A N 1
ATOM 843 C CA . GLY A 1 112 ? -7.161 -4.143 18.997 1.00 91.75 112 GLY A CA 1
ATOM 844 C C . GLY A 1 112 ? -5.720 -3.620 18.934 1.00 91.75 112 GLY A C 1
ATOM 845 O O . GLY A 1 112 ? -5.102 -3.402 19.974 1.00 91.75 112 GLY A O 1
ATOM 846 N N . LEU A 1 113 ? -5.173 -3.442 17.730 1.00 92.25 113 LEU A N 1
ATOM 847 C CA . LEU A 1 113 ? -3.820 -2.945 17.481 1.00 92.25 113 LEU A CA 1
ATOM 848 C C . LEU A 1 113 ? -3.835 -1.452 17.146 1.00 92.25 113 LEU A C 1
ATOM 850 O O . LEU A 1 113 ? -4.770 -1.004 16.486 1.00 92.25 113 LEU A O 1
ATOM 854 N N . PRO A 1 114 ? -2.797 -0.685 17.527 1.00 91.44 114 PRO A N 1
ATOM 855 C CA . PRO A 1 114 ? -2.706 0.725 17.170 1.00 91.44 114 PRO A CA 1
ATOM 856 C C . PRO A 1 114 ? -2.591 0.919 15.654 1.00 91.44 114 PRO A C 1
ATOM 858 O O . PRO A 1 114 ? -1.960 0.121 14.951 1.00 91.44 114 PRO A O 1
ATOM 861 N N . ALA A 1 115 ? -3.151 2.022 15.167 1.00 95.25 115 ALA A N 1
ATOM 862 C CA . ALA A 1 115 ? -2.970 2.480 13.797 1.00 95.25 115 ALA A CA 1
ATOM 863 C C . ALA A 1 115 ? -1.487 2.730 13.458 1.00 95.25 115 ALA A C 1
ATOM 865 O O . ALA A 1 115 ? -0.699 3.139 14.312 1.00 95.25 115 ALA A O 1
ATOM 866 N N . VAL A 1 116 ? -1.137 2.516 12.191 1.00 96.69 116 VAL A N 1
ATOM 867 C CA . VAL A 1 116 ? 0.145 2.919 11.596 1.00 96.69 116 VAL A CA 1
ATOM 868 C C . VAL A 1 116 ? -0.039 4.147 10.713 1.00 96.69 116 VAL A C 1
ATOM 870 O O . VAL A 1 116 ? -1.162 4.512 10.354 1.00 96.69 116 VAL A O 1
ATOM 873 N N . THR A 1 117 ? 1.073 4.762 10.327 1.00 97.75 117 THR A N 1
ATOM 874 C CA . THR A 1 117 ? 1.124 5.793 9.284 1.00 97.75 117 THR A CA 1
ATOM 875 C C . THR A 1 117 ? 1.977 5.328 8.113 1.00 97.75 117 THR A C 1
ATOM 877 O O . THR A 1 117 ? 2.902 4.532 8.298 1.00 97.75 117 THR A O 1
ATOM 880 N N . PHE A 1 118 ? 1.716 5.854 6.919 1.00 98.12 118 PHE A N 1
ATOM 881 C CA . PHE A 1 118 ? 2.652 5.682 5.813 1.00 98.12 118 PHE A CA 1
ATOM 882 C C . PHE A 1 118 ? 3.855 6.618 5.933 1.00 98.12 118 PHE A C 1
ATOM 884 O O . PHE A 1 118 ? 3.745 7.738 6.440 1.00 98.12 118 PHE A O 1
ATOM 891 N N . ASP A 1 119 ? 5.019 6.101 5.543 1.00 98.12 119 ASP A N 1
ATOM 892 C CA . ASP A 1 119 ? 6.268 6.843 5.437 1.00 98.12 119 ASP A CA 1
ATOM 893 C C . ASP A 1 119 ? 6.594 7.080 3.962 1.00 98.12 119 ASP A C 1
ATOM 895 O O . ASP A 1 119 ? 6.787 6.133 3.202 1.00 98.12 119 ASP A O 1
ATOM 899 N N . ASN A 1 120 ? 6.748 8.349 3.580 1.00 97.25 120 ASN A N 1
ATOM 900 C CA . ASN A 1 120 ? 6.969 8.738 2.186 1.00 97.25 120 ASN A CA 1
ATOM 901 C C . ASN A 1 120 ? 8.216 8.089 1.550 1.00 97.25 120 ASN A C 1
ATOM 903 O O . ASN A 1 120 ? 8.279 7.945 0.329 1.00 97.25 120 ASN A O 1
ATOM 907 N N . THR A 1 121 ? 9.237 7.735 2.342 1.00 97.94 121 THR A N 1
ATOM 908 C CA . THR A 1 121 ? 10.429 7.038 1.831 1.00 97.94 121 THR A CA 1
ATOM 909 C C . THR A 1 121 ? 10.086 5.596 1.486 1.00 97.94 121 THR A C 1
ATOM 911 O O . THR A 1 121 ? 10.521 5.090 0.451 1.00 97.94 121 THR A O 1
ATOM 914 N N . PHE A 1 122 ? 9.303 4.933 2.336 1.00 98.38 122 PHE A N 1
ATOM 915 C CA . PHE A 1 122 ? 8.818 3.582 2.072 1.00 98.38 122 PHE A CA 1
ATOM 916 C C . PHE A 1 122 ? 7.809 3.562 0.926 1.00 98.38 122 PHE A C 1
ATOM 918 O O . PHE A 1 122 ? 7.901 2.672 0.086 1.00 98.38 122 PHE A O 1
ATOM 925 N N . ASP A 1 123 ? 6.928 4.559 0.829 1.00 98.50 123 ASP A N 1
ATOM 926 C CA . ASP A 1 123 ? 5.989 4.700 -0.289 1.00 98.50 123 ASP A CA 1
ATOM 927 C C . ASP A 1 123 ? 6.727 4.829 -1.622 1.00 98.50 123 ASP A C 1
ATOM 929 O O . ASP A 1 123 ? 6.436 4.109 -2.574 1.00 98.50 123 ASP A O 1
ATOM 933 N N . ALA A 1 124 ? 7.759 5.679 -1.685 1.00 98.50 124 ALA A N 1
ATOM 934 C CA . ALA A 1 124 ? 8.559 5.838 -2.896 1.00 98.50 124 ALA A CA 1
ATOM 935 C C . ALA A 1 124 ? 9.201 4.511 -3.344 1.00 98.50 124 ALA A C 1
ATOM 937 O O . ALA A 1 124 ? 9.113 4.148 -4.517 1.00 98.50 124 ALA A O 1
ATOM 938 N N . LYS A 1 125 ? 9.796 3.750 -2.415 1.00 98.75 125 LYS A N 1
ATOM 939 C CA . LYS A 1 125 ? 10.391 2.437 -2.723 1.00 98.75 125 LYS A CA 1
ATOM 940 C C . LYS A 1 125 ? 9.327 1.401 -3.112 1.00 98.75 125 LYS A C 1
ATOM 942 O O . LYS A 1 125 ? 9.515 0.645 -4.063 1.00 98.75 125 LYS A O 1
ATOM 947 N N . ALA A 1 126 ? 8.192 1.379 -2.417 1.00 98.62 126 ALA A N 1
ATOM 948 C CA . ALA A 1 126 ? 7.085 0.477 -2.721 1.00 98.62 126 ALA A CA 1
ATOM 949 C C . ALA A 1 126 ? 6.460 0.777 -4.093 1.00 98.62 126 ALA A C 1
ATOM 951 O O . ALA A 1 126 ? 6.073 -0.142 -4.814 1.00 98.62 126 ALA A O 1
ATOM 952 N N . GLN A 1 127 ? 6.399 2.046 -4.497 1.00 98.69 127 GLN A N 1
ATOM 953 C CA . GLN A 1 127 ? 5.895 2.454 -5.806 1.00 98.69 127 GLN A CA 1
ATOM 954 C C . GLN A 1 127 ? 6.827 2.019 -6.948 1.00 98.69 127 GLN A C 1
ATOM 956 O O . GLN A 1 127 ? 6.349 1.590 -8.002 1.00 98.69 127 GLN A O 1
ATOM 961 N N . GLU A 1 128 ? 8.144 2.051 -6.729 1.00 98.62 128 GLU A N 1
ATOM 962 C CA . GLU A 1 128 ? 9.133 1.447 -7.631 1.00 98.62 128 GLU A CA 1
ATOM 963 C C . GLU A 1 128 ? 8.941 -0.076 -7.739 1.00 98.62 128 GLU A C 1
ATOM 965 O O . GLU A 1 128 ? 8.893 -0.621 -8.844 1.00 98.62 128 GLU A O 1
ATOM 970 N N . ALA A 1 129 ? 8.734 -0.767 -6.612 1.00 98.25 129 ALA A N 1
ATOM 971 C CA . ALA A 1 129 ? 8.438 -2.201 -6.610 1.00 98.25 129 ALA A CA 1
ATOM 972 C C . ALA A 1 129 ? 7.154 -2.514 -7.397 1.00 98.25 129 ALA A C 1
ATOM 974 O O . ALA A 1 129 ? 7.142 -3.414 -8.237 1.00 98.25 129 ALA A O 1
ATOM 975 N N . ALA A 1 130 ? 6.088 -1.735 -7.197 1.00 97.88 130 ALA A N 1
ATOM 976 C CA . ALA A 1 130 ? 4.828 -1.899 -7.918 1.00 97.88 130 ALA A CA 1
ATOM 977 C C . ALA A 1 130 ? 5.004 -1.730 -9.439 1.00 97.88 130 ALA A C 1
ATOM 979 O O . ALA A 1 130 ? 4.434 -2.504 -10.213 1.00 97.88 130 ALA A O 1
ATOM 980 N N . LEU A 1 131 ? 5.830 -0.770 -9.880 1.00 98.12 131 LEU A N 1
ATOM 981 C CA . LEU A 1 131 ? 6.188 -0.622 -11.293 1.00 98.12 131 LEU A CA 1
ATOM 982 C C . LEU A 1 131 ? 6.940 -1.853 -11.815 1.00 98.12 131 LEU A C 1
ATOM 984 O O . LEU A 1 131 ? 6.607 -2.330 -12.899 1.00 98.12 131 LEU A O 1
ATOM 988 N N . MET A 1 132 ? 7.919 -2.373 -11.068 1.00 97.88 132 MET A N 1
ATOM 989 C CA . MET A 1 132 ? 8.676 -3.571 -11.455 1.00 97.88 132 MET A CA 1
ATOM 990 C C . MET A 1 132 ? 7.761 -4.789 -11.616 1.00 97.88 132 MET A C 1
ATOM 992 O O . MET A 1 132 ? 7.844 -5.492 -12.624 1.00 97.88 132 MET A O 1
ATOM 996 N N . MET A 1 133 ? 6.837 -5.004 -10.673 1.00 97.12 133 MET A N 1
ATOM 997 C CA . MET A 1 133 ? 5.856 -6.092 -10.754 1.00 97.12 133 MET A CA 1
ATOM 998 C C . MET A 1 133 ? 4.963 -5.951 -11.990 1.00 97.12 133 MET A C 1
ATOM 1000 O O . MET A 1 133 ? 4.776 -6.913 -12.741 1.00 97.12 133 MET A O 1
ATOM 1004 N N . LYS A 1 134 ? 4.475 -4.732 -12.256 1.00 95.81 134 LYS A N 1
ATOM 1005 C CA . LYS A 1 134 ? 3.659 -4.444 -13.440 1.00 95.81 134 LYS A CA 1
ATOM 1006 C C . LYS A 1 134 ? 4.438 -4.653 -14.741 1.00 95.81 134 LYS A C 1
ATOM 1008 O O . LYS A 1 134 ? 3.908 -5.252 -15.674 1.00 95.81 134 LYS A O 1
ATOM 1013 N N . ALA A 1 135 ? 5.671 -4.155 -14.819 1.00 96.00 135 ALA A N 1
ATOM 1014 C CA . ALA A 1 135 ? 6.522 -4.282 -15.999 1.00 96.00 135 ALA A CA 1
ATOM 1015 C C . ALA A 1 135 ? 6.845 -5.750 -16.299 1.00 96.00 135 ALA A C 1
ATOM 1017 O O . ALA A 1 135 ? 6.837 -6.165 -17.457 1.00 96.00 135 ALA A O 1
ATOM 1018 N N . ARG A 1 136 ? 7.056 -6.554 -15.251 1.00 93.94 136 ARG A N 1
ATOM 1019 C CA . ARG A 1 136 ? 7.354 -7.980 -15.376 1.00 93.94 136 ARG A CA 1
ATOM 1020 C C . ARG A 1 136 ? 6.171 -8.799 -15.899 1.00 93.94 136 ARG A C 1
ATOM 1022 O O . ARG A 1 136 ? 6.388 -9.730 -16.681 1.00 93.94 136 ARG A O 1
ATOM 1029 N N . GLY A 1 137 ? 4.952 -8.498 -15.445 1.00 90.62 137 GLY A N 1
ATOM 1030 C CA . GLY A 1 137 ? 3.673 -9.042 -15.929 1.00 90.62 137 GLY A CA 1
ATOM 1031 C C . GLY A 1 137 ? 3.380 -10.530 -15.651 1.00 90.62 137 GLY A C 1
ATOM 1032 O O . GLY A 1 137 ? 2.216 -10.922 -15.624 1.00 90.62 137 GLY A O 1
ATOM 1033 N N . THR A 1 138 ? 4.392 -11.378 -15.448 1.00 89.38 138 THR A N 1
ATOM 1034 C CA . THR A 1 138 ? 4.249 -12.792 -15.053 1.00 89.38 138 THR A CA 1
ATOM 1035 C C . THR A 1 138 ? 5.418 -13.239 -14.179 1.00 89.38 138 THR A C 1
ATOM 1037 O O . THR A 1 138 ? 6.565 -12.874 -14.437 1.00 89.38 138 THR A O 1
ATOM 1040 N N . PHE A 1 139 ? 5.132 -14.080 -13.185 1.00 91.06 139 PHE A N 1
ATOM 1041 C CA . PHE A 1 139 ? 6.118 -14.601 -12.231 1.00 91.06 139 PHE A CA 1
ATOM 1042 C C . PHE A 1 139 ? 6.370 -16.107 -12.384 1.00 91.06 139 PHE A C 1
ATOM 1044 O O . PHE A 1 139 ? 6.897 -16.753 -11.485 1.00 91.06 139 PHE A O 1
ATOM 1051 N N . GLU A 1 140 ? 6.004 -16.702 -13.524 1.00 91.06 140 GLU A N 1
ATOM 1052 C CA . GLU A 1 140 ? 6.293 -18.117 -13.773 1.00 91.06 140 GLU A CA 1
ATOM 1053 C C . GLU A 1 140 ? 7.807 -18.388 -13.706 1.00 91.06 140 GLU A C 1
ATOM 1055 O O . GLU A 1 140 ? 8.597 -17.800 -14.448 1.00 91.06 140 GLU A O 1
ATOM 1060 N N . GLY A 1 141 ? 8.203 -19.287 -12.800 1.00 90.62 141 GLY A N 1
ATOM 1061 C CA . GLY A 1 141 ? 9.593 -19.713 -12.627 1.00 90.62 141 GLY A CA 1
ATOM 1062 C C . GLY A 1 141 ? 10.518 -18.686 -11.964 1.00 90.62 141 GLY A C 1
ATOM 1063 O O . GLY A 1 141 ? 11.729 -18.896 -11.980 1.00 90.62 141 GLY A O 1
ATOM 1064 N N . VAL A 1 142 ? 9.983 -17.601 -11.395 1.00 93.50 142 VAL A N 1
ATOM 1065 C CA . VAL A 1 142 ? 10.755 -16.577 -10.671 1.00 93.50 142 VAL A CA 1
ATOM 1066 C C . VAL A 1 142 ? 10.091 -16.237 -9.336 1.00 93.50 142 VAL A C 1
ATOM 1068 O O . VAL A 1 142 ? 8.886 -16.408 -9.180 1.00 93.50 142 VAL A O 1
ATOM 1071 N N . ASP A 1 143 ? 10.878 -15.747 -8.381 1.00 93.81 143 ASP A N 1
ATOM 1072 C CA . ASP A 1 143 ? 10.382 -15.269 -7.089 1.00 93.81 143 ASP A CA 1
ATOM 1073 C C . ASP A 1 143 ? 10.176 -13.744 -7.138 1.00 93.81 143 ASP A C 1
ATOM 1075 O O . ASP A 1 143 ? 11.154 -13.017 -7.350 1.00 93.81 143 ASP A O 1
ATOM 1079 N N . PRO A 1 144 ? 8.938 -13.236 -6.964 1.00 93.94 144 PRO A N 1
ATOM 1080 C CA . PRO A 1 144 ? 8.678 -11.807 -6.982 1.00 93.94 144 PRO A CA 1
ATOM 1081 C C . PRO A 1 144 ? 9.344 -11.027 -5.840 1.00 93.94 144 PRO A C 1
ATOM 1083 O O . PRO A 1 144 ? 9.566 -9.828 -5.986 1.00 93.94 144 PRO A O 1
ATOM 1086 N N . HIS A 1 145 ? 9.718 -11.690 -4.744 1.00 95.31 145 HIS A N 1
ATOM 1087 C CA . HIS A 1 145 ? 10.415 -11.062 -3.619 1.00 95.31 145 HIS A CA 1
ATOM 1088 C C . HIS A 1 145 ? 11.927 -10.930 -3.830 1.00 95.31 145 HIS 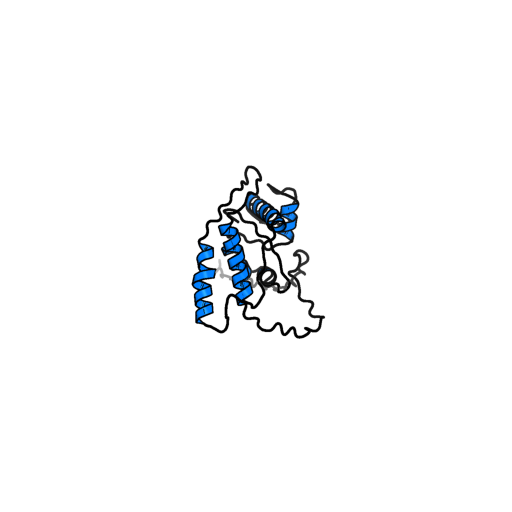A C 1
ATOM 1090 O O . HIS A 1 145 ? 12.594 -10.241 -3.064 1.00 95.31 145 HIS A O 1
ATOM 1096 N N . ASN A 1 146 ? 12.484 -11.530 -4.885 1.00 97.12 146 ASN A N 1
ATOM 1097 C CA . ASN A 1 146 ? 13.896 -11.381 -5.231 1.00 97.12 146 ASN A CA 1
ATOM 1098 C C . ASN A 1 146 ? 14.067 -10.991 -6.710 1.00 97.12 146 ASN A C 1
ATOM 1100 O O . ASN A 1 146 ? 14.501 -11.822 -7.519 1.00 97.12 146 ASN A O 1
ATOM 1104 N N . PRO A 1 147 ? 13.708 -9.747 -7.094 1.00 97.06 147 PRO A N 1
ATOM 1105 C CA . PRO A 1 147 ? 13.812 -9.303 -8.477 1.00 97.06 147 PRO A CA 1
ATOM 1106 C C . PRO A 1 147 ? 15.239 -9.394 -9.016 1.00 97.06 147 PRO A C 1
ATOM 1108 O O . PRO A 1 147 ? 16.184 -8.880 -8.417 1.00 97.06 147 PRO A O 1
ATOM 1111 N N . ASP A 1 148 ? 15.395 -10.012 -10.185 1.00 96.19 148 ASP A N 1
ATOM 1112 C CA . ASP A 1 148 ? 16.684 -10.053 -10.871 1.00 96.19 148 ASP A CA 1
ATOM 1113 C C . ASP A 1 148 ? 16.966 -8.683 -11.524 1.00 96.19 148 ASP A C 1
ATOM 1115 O O . ASP A 1 148 ? 16.061 -8.120 -12.148 1.00 96.19 148 ASP A O 1
ATOM 1119 N N . PRO A 1 149 ? 18.204 -8.151 -11.461 1.00 97.75 149 PRO A N 1
ATOM 1120 C CA . PRO A 1 149 ? 18.576 -6.894 -12.120 1.00 97.75 149 PRO A CA 1
ATOM 1121 C C . PRO A 1 149 ? 18.312 -6.823 -13.634 1.00 97.75 149 PRO A C 1
ATOM 1123 O O . PRO A 1 149 ? 18.395 -5.742 -14.213 1.00 97.75 149 PRO A O 1
ATOM 1126 N N . SER A 1 150 ? 18.029 -7.951 -14.292 1.00 96.19 150 SER A N 1
ATOM 1127 C CA . SER A 1 150 ? 17.621 -8.025 -15.699 1.00 96.19 150 SER A CA 1
ATOM 1128 C C . SER A 1 150 ? 16.135 -7.752 -15.956 1.00 96.19 150 SER A C 1
ATOM 1130 O O . SER A 1 150 ? 15.735 -7.717 -17.119 1.00 96.19 150 SER A O 1
ATOM 1132 N N . TRP A 1 151 ? 15.309 -7.574 -14.921 1.00 97.12 151 TRP A N 1
ATOM 1133 C CA . TRP A 1 151 ? 13.896 -7.242 -15.101 1.00 97.12 151 TRP A CA 1
ATOM 1134 C C . TRP A 1 151 ? 13.708 -5.874 -15.761 1.00 97.12 151 TRP A C 1
ATOM 1136 O O . TRP A 1 151 ? 14.447 -4.920 -15.505 1.00 97.12 151 TRP A O 1
ATOM 1146 N N . ASP A 1 152 ? 12.658 -5.761 -16.572 1.00 96.38 152 ASP A N 1
ATOM 1147 C CA . ASP A 1 152 ? 12.229 -4.472 -17.102 1.00 96.38 152 ASP A CA 1
ATOM 1148 C C . ASP A 1 152 ? 11.869 -3.518 -15.955 1.00 96.38 152 ASP A C 1
ATOM 1150 O O . ASP A 1 152 ? 11.238 -3.904 -14.970 1.00 96.38 152 ASP A O 1
ATOM 1154 N N . CYS A 1 153 ? 12.285 -2.257 -16.092 1.00 98.06 153 CYS A N 1
ATOM 1155 C CA . CYS A 1 153 ? 12.112 -1.210 -15.082 1.00 98.06 153 CYS A CA 1
ATOM 1156 C C . CYS A 1 153 ? 12.682 -1.537 -13.695 1.00 98.06 153 CYS A C 1
ATOM 1158 O O . CYS A 1 153 ? 12.250 -0.946 -12.709 1.00 98.06 153 CYS A O 1
ATOM 1160 N N . TYR A 1 154 ? 13.665 -2.439 -13.614 1.00 98.50 154 TYR A N 1
ATOM 1161 C CA . TYR A 1 154 ? 14.365 -2.718 -12.369 1.00 98.50 154 TYR A CA 1
ATOM 1162 C C . TYR A 1 154 ? 14.956 -1.445 -11.751 1.00 98.50 154 TYR A C 1
ATOM 1164 O O . TYR A 1 154 ? 15.674 -0.683 -12.407 1.00 98.50 154 TYR A O 1
ATOM 1172 N N . SER A 1 155 ? 14.735 -1.281 -10.450 1.00 98.69 155 SER A N 1
ATOM 1173 C CA . SER A 1 155 ? 15.461 -0.340 -9.608 1.00 98.69 155 SER A CA 1
ATOM 1174 C C . SER A 1 155 ? 15.912 -1.039 -8.325 1.00 98.69 155 SER A C 1
ATOM 1176 O O . SER A 1 155 ? 15.282 -1.984 -7.850 1.00 98.69 155 SER A O 1
ATOM 1178 N N . ALA A 1 156 ? 17.037 -0.594 -7.758 1.00 98.56 156 ALA A N 1
ATOM 1179 C CA . ALA A 1 156 ? 17.537 -1.160 -6.504 1.00 98.56 156 ALA A CA 1
ATOM 1180 C C . ALA A 1 156 ? 16.562 -0.907 -5.341 1.00 98.56 156 ALA A C 1
ATOM 1182 O O . ALA A 1 156 ? 16.365 -1.786 -4.510 1.00 98.56 156 ALA A O 1
ATOM 1183 N N . ASP A 1 157 ? 15.921 0.264 -5.332 1.00 98.62 157 ASP A N 1
ATOM 1184 C CA . ASP A 1 157 ? 14.905 0.640 -4.349 1.00 98.62 157 ASP A CA 1
ATOM 1185 C C . ASP A 1 157 ? 13.647 -0.235 -4.452 1.00 98.62 157 ASP A C 1
ATOM 1187 O O . ASP A 1 157 ? 13.135 -0.692 -3.430 1.00 98.62 157 ASP A O 1
ATOM 1191 N N . GLY A 1 158 ? 13.175 -0.520 -5.671 1.00 98.50 158 GLY A N 1
ATOM 1192 C CA . GLY A 1 158 ? 12.038 -1.412 -5.884 1.00 98.50 158 GLY A CA 1
ATOM 1193 C C . GLY A 1 158 ? 12.357 -2.872 -5.553 1.00 98.50 158 GLY A C 1
ATOM 1194 O O . GLY A 1 158 ? 11.521 -3.562 -4.977 1.00 98.50 158 GLY A O 1
ATOM 1195 N N . ALA A 1 159 ? 13.575 -3.341 -5.843 1.00 98.56 159 ALA A N 1
ATOM 1196 C CA . ALA A 1 159 ? 14.016 -4.681 -5.457 1.00 98.56 159 ALA A CA 1
ATOM 1197 C C . ALA A 1 159 ? 14.126 -4.847 -3.933 1.00 98.56 159 ALA A C 1
ATOM 1199 O O . ALA A 1 159 ? 13.688 -5.863 -3.397 1.00 98.56 159 ALA A O 1
ATOM 1200 N N . GLU A 1 160 ? 14.659 -3.838 -3.236 1.00 98.44 160 GLU A N 1
ATOM 1201 C CA . GLU A 1 160 ? 14.689 -3.797 -1.771 1.00 98.44 160 GLU A CA 1
ATOM 1202 C C . GLU A 1 160 ? 13.270 -3.873 -1.199 1.00 98.44 160 GLU A C 1
ATOM 1204 O O . GLU A 1 160 ? 12.983 -4.760 -0.397 1.00 98.44 160 GLU A O 1
ATOM 1209 N N . ALA A 1 161 ? 12.363 -3.003 -1.660 1.00 98.19 161 ALA A N 1
ATOM 1210 C CA . ALA A 1 161 ? 10.982 -3.004 -1.188 1.00 98.19 161 ALA A CA 1
ATOM 1211 C C . ALA A 1 161 ? 10.251 -4.313 -1.510 1.00 98.19 161 ALA A C 1
ATOM 1213 O O . ALA A 1 161 ? 9.508 -4.801 -0.663 1.00 98.19 161 ALA A O 1
ATOM 1214 N N . ALA A 1 162 ? 10.467 -4.918 -2.680 1.00 97.69 162 ALA A N 1
ATOM 1215 C CA . ALA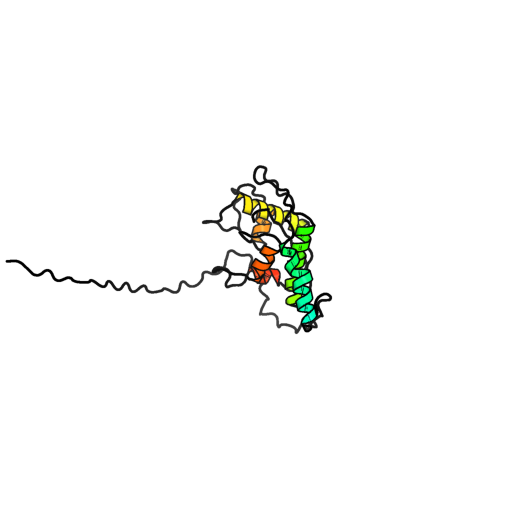 A 1 162 ? 9.871 -6.207 -3.026 1.00 97.69 162 ALA A CA 1
ATOM 1216 C C . ALA A 1 162 ? 10.275 -7.317 -2.041 1.00 97.69 162 ALA A C 1
ATOM 1218 O O . ALA A 1 162 ? 9.419 -8.081 -1.597 1.00 97.69 162 ALA A O 1
ATOM 1219 N N . GLY A 1 163 ? 11.551 -7.378 -1.649 1.00 96.00 163 GLY A N 1
ATOM 1220 C CA . GLY A 1 163 ? 12.043 -8.365 -0.681 1.00 96.00 163 GLY A CA 1
ATOM 1221 C C . GLY A 1 163 ? 11.595 -8.120 0.761 1.00 96.00 163 GLY A C 1
ATOM 1222 O O . GLY A 1 163 ? 11.604 -9.044 1.573 1.00 96.00 163 GLY A O 1
ATOM 1223 N N . SER A 1 164 ? 11.175 -6.894 1.080 1.00 94.12 164 SER A N 1
ATOM 1224 C CA . SER A 1 164 ? 10.770 -6.475 2.423 1.00 94.12 164 SER A CA 1
ATOM 1225 C C . SER A 1 164 ? 9.318 -5.990 2.493 1.00 94.12 164 SER A C 1
ATOM 1227 O O . SER A 1 164 ? 9.022 -5.066 3.251 1.00 94.12 164 SER A O 1
ATOM 1229 N N . SER A 1 165 ? 8.411 -6.544 1.689 1.00 94.69 165 SER A N 1
ATOM 1230 C CA . SER A 1 165 ? 6.993 -6.166 1.713 1.00 94.69 165 SER A CA 1
ATOM 1231 C C . SER A 1 165 ? 6.073 -7.326 1.352 1.00 94.69 165 SER A C 1
ATOM 1233 O O . SER A 1 165 ? 6.508 -8.373 0.876 1.00 94.69 165 SER A O 1
ATOM 1235 N N . ASN A 1 166 ? 4.776 -7.118 1.568 1.00 95.75 166 ASN A N 1
ATOM 1236 C CA . ASN A 1 166 ? 3.742 -7.962 0.989 1.00 95.75 166 ASN A CA 1
ATOM 1237 C C . ASN A 1 166 ? 3.514 -7.569 -0.480 1.00 95.75 166 ASN A C 1
ATOM 1239 O O . ASN A 1 166 ? 3.384 -6.381 -0.782 1.00 95.75 166 ASN A O 1
ATOM 1243 N N . LEU A 1 167 ? 3.385 -8.563 -1.364 1.00 94.38 167 LEU A N 1
ATOM 1244 C CA . LEU A 1 167 ? 3.073 -8.376 -2.784 1.00 94.38 167 LEU A CA 1
ATOM 1245 C C . LEU A 1 167 ? 1.736 -9.046 -3.120 1.00 94.38 167 LEU A C 1
ATOM 1247 O O . LEU A 1 167 ? 1.509 -10.201 -2.764 1.00 94.38 167 LEU A O 1
ATOM 1251 N N . PHE A 1 168 ? 0.850 -8.337 -3.820 1.00 92.19 168 PHE A N 1
ATOM 1252 C CA . PHE A 1 168 ? -0.448 -8.860 -4.242 1.00 92.19 168 PHE A CA 1
ATOM 1253 C C . PHE A 1 168 ? -0.582 -8.748 -5.751 1.00 92.19 168 PHE A C 1
ATOM 1255 O O . PHE A 1 168 ? -0.348 -7.679 -6.309 1.00 92.19 168 PHE A O 1
ATOM 1262 N N . LEU A 1 169 ? -0.982 -9.848 -6.388 1.00 87.88 169 LEU A N 1
ATOM 1263 C CA . LEU A 1 169 ? -1.214 -9.907 -7.825 1.00 87.88 169 LEU A CA 1
ATOM 1264 C C . LEU A 1 169 ? -2.714 -9.881 -8.128 1.00 87.88 169 LEU A C 1
ATOM 1266 O O . LEU A 1 169 ? -3.473 -10.709 -7.618 1.00 87.88 169 LEU A O 1
ATOM 1270 N N . GLY A 1 170 ? -3.129 -8.979 -9.013 1.00 86.44 170 GLY A N 1
ATOM 1271 C CA . GLY A 1 170 ? -4.504 -8.862 -9.504 1.00 86.44 170 GLY A CA 1
ATOM 1272 C C . GLY A 1 170 ? -5.418 -7.976 -8.653 1.00 86.44 170 GLY A C 1
ATOM 1273 O O . GLY A 1 170 ? -6.633 -7.968 -8.865 1.00 86.44 170 GLY A O 1
ATOM 1274 N N . SER A 1 171 ? -4.877 -7.256 -7.672 1.00 91.50 171 SER A N 1
ATOM 1275 C CA . SER A 1 171 ? -5.558 -6.206 -6.908 1.00 91.50 171 SER A CA 1
ATOM 1276 C C . SER A 1 171 ? -4.529 -5.250 -6.303 1.00 91.50 171 SER A C 1
ATOM 1278 O O . SER A 1 171 ? -3.391 -5.627 -6.047 1.00 91.50 171 SER A O 1
ATOM 1280 N N . ALA A 1 172 ? -4.951 -4.018 -6.021 1.00 95.19 172 ALA A N 1
ATOM 1281 C CA . ALA A 1 172 ? -4.101 -2.953 -5.493 1.00 95.19 172 ALA A CA 1
ATOM 1282 C C . ALA A 1 172 ? -4.750 -2.269 -4.277 1.00 95.19 172 ALA A C 1
ATOM 1284 O O . ALA A 1 172 ? -5.934 -2.482 -3.998 1.00 95.19 172 ALA A O 1
ATOM 1285 N N . GLY A 1 173 ? -3.980 -1.423 -3.582 1.00 96.62 173 GLY A N 1
ATOM 1286 C CA . GLY A 1 173 ? -4.459 -0.533 -2.515 1.00 96.62 173 GLY A CA 1
ATOM 1287 C C . GLY A 1 173 ? -5.431 -1.187 -1.517 1.00 96.62 173 GLY A C 1
ATOM 1288 O O . GLY A 1 173 ? -5.094 -2.236 -0.957 1.00 96.62 173 GLY A O 1
ATOM 1289 N N . PRO A 1 174 ? -6.645 -0.636 -1.296 1.00 97.62 174 PRO A N 1
ATOM 1290 C CA . PRO A 1 174 ? -7.617 -1.177 -0.336 1.00 97.62 174 PRO A CA 1
ATOM 1291 C C . PRO A 1 174 ? -7.943 -2.663 -0.553 1.00 97.62 174 PRO A C 1
ATOM 1293 O O . PRO A 1 174 ? -7.997 -3.452 0.394 1.00 97.62 174 PRO A O 1
ATOM 1296 N N . ALA A 1 175 ? -8.113 -3.078 -1.812 1.00 97.00 175 ALA A N 1
ATOM 1297 C CA . ALA A 1 175 ? -8.427 -4.462 -2.158 1.00 97.00 175 ALA A CA 1
ATOM 1298 C C . ALA A 1 175 ? -7.267 -5.418 -1.847 1.00 97.00 175 ALA A C 1
ATOM 1300 O O . ALA A 1 175 ? -7.503 -6.522 -1.351 1.00 97.00 175 ALA A O 1
ATOM 1301 N N . ALA A 1 176 ? -6.023 -4.985 -2.068 1.00 96.88 176 ALA A N 1
ATOM 1302 C CA . ALA A 1 176 ? -4.840 -5.764 -1.709 1.00 96.88 176 ALA A CA 1
ATOM 1303 C C . ALA A 1 176 ? -4.711 -5.937 -0.187 1.00 96.88 176 ALA A C 1
ATOM 1305 O O . ALA A 1 176 ? -4.448 -7.045 0.270 1.00 96.88 176 ALA A O 1
ATOM 1306 N N . ILE A 1 177 ? -4.987 -4.896 0.612 1.00 98.12 177 ILE A N 1
ATOM 1307 C CA . ILE A 1 177 ? -4.996 -5.007 2.082 1.00 98.12 177 ILE A CA 1
ATOM 1308 C C . ILE A 1 177 ? -6.016 -6.049 2.556 1.00 98.12 177 ILE A C 1
ATOM 1310 O O . ILE A 1 177 ? -5.683 -6.909 3.375 1.00 98.12 177 ILE A O 1
ATOM 1314 N N . TYR A 1 178 ? -7.241 -6.020 2.018 1.00 97.44 178 TYR A N 1
ATOM 1315 C CA . TY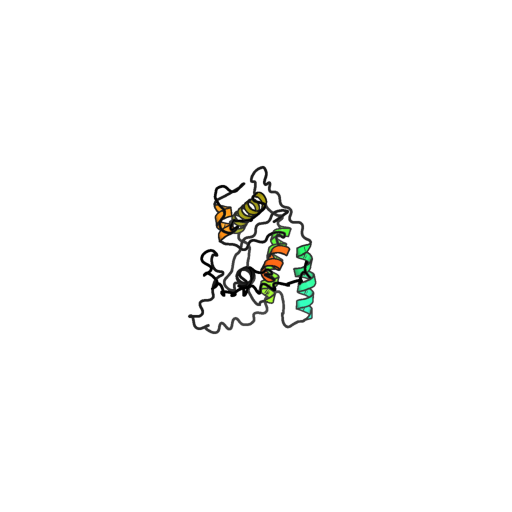R A 1 178 ? -8.230 -7.070 2.283 1.00 97.44 178 TYR A CA 1
ATOM 1316 C C . TYR A 1 178 ? -7.693 -8.456 1.907 1.00 97.44 178 TYR A C 1
ATOM 1318 O O . TYR A 1 178 ? -7.812 -9.399 2.690 1.00 97.44 178 TYR A O 1
ATOM 1326 N N . GLY A 1 179 ? -7.065 -8.569 0.736 1.00 96.31 179 GLY A N 1
ATOM 1327 C CA . GLY A 1 179 ? -6.438 -9.795 0.257 1.00 96.31 179 GLY A CA 1
ATOM 1328 C C . GLY A 1 179 ? -5.356 -10.328 1.198 1.00 96.31 179 GLY A C 1
ATOM 1329 O O . GLY A 1 179 ? -5.379 -11.514 1.516 1.00 96.31 179 GLY A O 1
ATOM 1330 N N . TYR A 1 180 ? -4.475 -9.466 1.712 1.00 96.69 180 TYR A N 1
ATOM 1331 C CA . TYR A 1 180 ? -3.444 -9.826 2.690 1.00 96.69 180 TYR A CA 1
ATOM 1332 C C . TYR A 1 180 ? -4.033 -10.297 4.018 1.00 96.69 180 TYR A C 1
ATOM 1334 O O . TYR A 1 180 ? -3.533 -11.247 4.613 1.00 96.69 180 TYR A O 1
ATOM 1342 N N . VAL A 1 181 ? -5.112 -9.667 4.489 1.00 97.38 181 VAL A N 1
ATOM 1343 C CA . VAL A 1 181 ? -5.777 -10.096 5.727 1.00 97.38 181 VAL A CA 1
ATOM 1344 C C . VAL A 1 181 ? -6.600 -11.357 5.517 1.00 97.38 181 VAL A C 1
ATOM 1346 O O . VAL A 1 181 ? -6.736 -12.144 6.447 1.00 97.38 181 VAL A O 1
ATOM 1349 N N . TRP A 1 182 ? -7.154 -11.601 4.336 1.00 95.00 182 TRP A N 1
ATOM 1350 C CA . TRP A 1 182 ? -7.838 -12.858 4.039 1.00 95.00 182 TRP A CA 1
ATOM 1351 C C . TRP A 1 182 ? -6.845 -14.009 3.813 1.00 95.00 182 TRP A C 1
ATOM 1353 O O . TRP A 1 182 ? -7.093 -15.130 4.258 1.00 95.00 182 TRP A O 1
ATOM 1363 N N . ASP A 1 183 ? -5.702 -13.709 3.201 1.00 93.94 183 ASP A N 1
ATOM 1364 C CA . ASP A 1 183 ? -4.540 -14.584 3.024 1.00 93.94 183 ASP A CA 1
ATOM 1365 C C . ASP A 1 183 ? -4.895 -15.942 2.390 1.00 93.94 183 ASP A C 1
ATOM 1367 O O . ASP A 1 183 ? -4.551 -17.015 2.885 1.00 93.94 183 ASP A O 1
ATOM 1371 N N . PHE A 1 184 ? -5.693 -15.910 1.316 1.00 90.31 184 PHE A N 1
ATOM 1372 C CA . PHE A 1 184 ? -6.103 -17.128 0.613 1.00 90.31 184 PHE A CA 1
ATOM 1373 C C . PHE A 1 184 ? -4.981 -17.667 -0.273 1.00 90.31 184 PHE A C 1
ATOM 1375 O O . PHE A 1 184 ? -4.173 -16.910 -0.796 1.00 90.31 184 PHE A O 1
ATOM 1382 N N . GLY A 1 185 ? -5.010 -18.972 -0.536 1.00 85.50 185 GLY A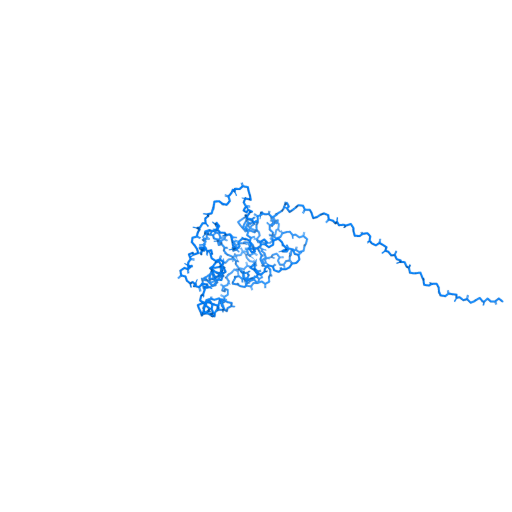 N 1
ATOM 1383 C CA . GLY A 1 185 ? -4.122 -19.629 -1.494 1.00 85.50 185 GLY A CA 1
ATOM 1384 C C . GLY A 1 185 ? -3.296 -20.737 -0.852 1.00 85.50 185 GLY A C 1
ATOM 1385 O O . GLY A 1 185 ? -2.995 -20.704 0.335 1.00 85.50 185 GLY A O 1
ATOM 1386 N N . THR A 1 186 ? -2.924 -21.732 -1.654 1.00 82.50 186 THR A N 1
ATOM 1387 C CA . THR A 1 186 ? -2.177 -22.932 -1.227 1.00 82.50 186 THR A CA 1
ATOM 1388 C C . THR A 1 186 ? -0.680 -22.687 -0.984 1.00 82.50 186 THR A C 1
ATOM 1390 O O . THR A 1 186 ? 0.105 -23.626 -1.013 1.00 82.50 186 THR A O 1
ATOM 1393 N N . GLY A 1 187 ? -0.258 -21.426 -0.897 1.00 81.50 187 GLY A N 1
ATOM 1394 C CA . GLY A 1 187 ? 1.091 -21.030 -0.476 1.00 81.50 187 GLY A CA 1
ATOM 1395 C C . GLY A 1 187 ? 1.069 -20.095 0.734 1.00 81.50 187 GLY A C 1
ATOM 1396 O O . GLY A 1 187 ? 2.110 -19.597 1.143 1.00 81.50 187 GLY A O 1
ATOM 1397 N N . ASN A 1 188 ? -0.121 -19.848 1.288 1.00 87.44 188 ASN A N 1
ATOM 1398 C CA . ASN A 1 188 ? -0.368 -18.875 2.346 1.00 87.44 188 ASN A CA 1
ATOM 1399 C C . ASN A 1 188 ? -0.795 -19.557 3.656 1.00 87.44 188 ASN A C 1
ATOM 1401 O O . ASN A 1 188 ? -1.359 -18.921 4.545 1.00 87.44 188 ASN A O 1
ATOM 1405 N N . GLU A 1 189 ? -0.519 -20.857 3.822 1.00 87.56 189 GLU A N 1
ATOM 1406 C CA . GLU A 1 189 ? -0.873 -21.607 5.035 1.00 87.56 189 GLU A CA 1
ATOM 1407 C C . GLU A 1 189 ? -0.208 -21.037 6.297 1.00 87.56 189 GLU A C 1
ATOM 1409 O O . GLU A 1 189 ? -0.763 -21.138 7.392 1.00 87.56 189 GLU A O 1
ATOM 1414 N N . SER A 1 190 ? 0.969 -20.422 6.147 1.00 87.88 190 SER A N 1
ATOM 1415 C CA . SER A 1 190 ? 1.708 -19.742 7.220 1.00 87.88 190 SER A CA 1
ATOM 1416 C C . SER A 1 190 ? 1.148 -18.360 7.577 1.00 87.88 190 SER A C 1
ATOM 1418 O O . SER A 1 190 ? 1.619 -17.745 8.538 1.00 87.88 190 SER A O 1
ATOM 1420 N N . VAL A 1 191 ? 0.156 -17.884 6.816 1.00 90.94 191 VAL A N 1
ATOM 1421 C CA . VAL A 1 191 ? -0.510 -16.583 6.940 1.00 90.94 191 VAL A CA 1
ATOM 1422 C C . VAL A 1 191 ? 0.468 -15.402 7.000 1.00 90.94 191 VAL A C 1
ATOM 1424 O O . VAL A 1 191 ? 0.331 -14.485 7.817 1.00 90.94 191 VAL A O 1
ATOM 1427 N N . GLY A 1 192 ? 1.514 -15.473 6.169 1.00 90.69 192 GLY A N 1
ATOM 1428 C CA . GLY A 1 192 ? 2.618 -14.516 6.142 1.00 90.69 192 GLY A CA 1
ATOM 1429 C C . GLY A 1 192 ? 2.151 -13.078 5.934 1.00 90.69 192 GLY A C 1
ATOM 1430 O O . GLY A 1 192 ? 2.519 -12.207 6.722 1.00 90.69 192 GLY A O 1
ATOM 1431 N N . HIS A 1 193 ? 1.268 -12.837 4.962 1.00 95.44 193 HIS A N 1
ATOM 1432 C CA . HIS A 1 193 ? 0.786 -11.491 4.661 1.00 95.44 193 HIS A CA 1
ATOM 1433 C C . HIS A 1 193 ? -0.009 -10.903 5.826 1.00 95.44 193 HIS A C 1
ATOM 1435 O O . HIS A 1 193 ? 0.240 -9.768 6.246 1.00 95.44 193 HIS A O 1
ATOM 1441 N N . ARG A 1 194 ? -0.924 -11.694 6.406 1.00 96.75 194 ARG A N 1
ATOM 1442 C CA . ARG A 1 194 ? -1.726 -11.267 7.560 1.00 96.75 194 ARG A CA 1
ATOM 1443 C C . ARG A 1 194 ? -0.843 -10.926 8.758 1.00 96.75 194 ARG A C 1
ATOM 1445 O O . ARG A 1 194 ? -1.136 -9.964 9.465 1.00 96.75 194 ARG A O 1
ATOM 1452 N N . ARG A 1 195 ? 0.226 -11.694 8.992 1.00 94.81 195 ARG A N 1
ATOM 1453 C CA . ARG A 1 195 ? 1.159 -11.455 10.104 1.00 94.81 195 ARG A CA 1
ATOM 1454 C C . ARG A 1 195 ? 1.866 -10.105 9.998 1.00 94.81 195 ARG A C 1
ATOM 1456 O O . ARG A 1 195 ? 2.048 -9.476 11.028 1.00 94.81 195 ARG A O 1
ATOM 1463 N N . TRP A 1 196 ? 2.208 -9.647 8.793 1.00 94.06 196 TRP A N 1
ATOM 1464 C CA . TRP A 1 196 ? 2.772 -8.305 8.588 1.00 94.06 196 TRP A CA 1
ATOM 1465 C C . TRP A 1 196 ? 1.736 -7.205 8.843 1.00 94.06 196 TRP A C 1
ATOM 1467 O O . TRP A 1 196 ? 2.009 -6.244 9.555 1.00 94.06 196 TRP A O 1
ATOM 1477 N N . ILE A 1 197 ? 0.519 -7.360 8.308 1.00 96.75 197 ILE A N 1
ATOM 1478 C CA . ILE A 1 197 ? -0.559 -6.370 8.478 1.00 96.75 197 ILE A CA 1
ATOM 1479 C C . ILE A 1 197 ? -0.937 -6.190 9.958 1.00 96.75 197 ILE A C 1
ATOM 1481 O O . ILE A 1 197 ? -1.172 -5.071 10.423 1.00 96.75 197 ILE A O 1
ATOM 1485 N N . LEU A 1 198 ? -0.970 -7.296 10.703 1.00 96.25 198 LEU A N 1
ATOM 1486 C CA . LEU A 1 198 ? -1.328 -7.345 12.120 1.00 96.25 198 LEU A CA 1
ATOM 1487 C C . LEU A 1 198 ? -0.107 -7.437 13.043 1.00 96.25 198 LEU A C 1
ATOM 1489 O O . LEU A 1 198 ? -0.228 -7.928 14.165 1.00 96.25 198 LEU A O 1
ATOM 1493 N N . ASP A 1 199 ? 1.057 -6.969 12.592 1.00 94.94 199 ASP A N 1
ATOM 1494 C CA . ASP A 1 199 ? 2.229 -6.874 13.454 1.00 94.94 199 ASP A CA 1
ATOM 1495 C C . ASP A 1 199 ? 1.970 -5.830 14.563 1.00 94.94 199 ASP A C 1
ATOM 1497 O O . ASP A 1 199 ? 1.746 -4.648 14.250 1.00 94.94 199 ASP A O 1
ATOM 1501 N N . PRO A 1 200 ? 1.959 -6.231 15.852 1.00 93.19 200 PRO A N 1
ATOM 1502 C CA . PRO A 1 200 ? 1.729 -5.313 16.962 1.00 93.19 200 PRO A CA 1
ATOM 1503 C C . PRO A 1 200 ? 2.862 -4.298 17.162 1.00 93.19 200 PRO A C 1
ATOM 1505 O O . PRO A 1 200 ? 2.634 -3.282 17.817 1.00 93.19 200 PRO A O 1
ATOM 1508 N N . GLU A 1 201 ? 4.058 -4.552 16.626 1.00 92.44 201 GLU A N 1
ATOM 1509 C CA . GLU A 1 201 ? 5.225 -3.672 16.768 1.00 92.44 201 GLU A CA 1
ATOM 1510 C C . GLU A 1 201 ? 5.356 -2.666 15.617 1.00 92.44 201 GLU A C 1
ATOM 1512 O O . GLU A 1 201 ? 6.111 -1.696 15.724 1.00 92.44 201 GLU A O 1
ATOM 1517 N N . ALA A 1 202 ? 4.596 -2.847 14.533 1.00 92.12 202 ALA A N 1
ATOM 1518 C CA . ALA A 1 202 ? 4.620 -1.934 13.400 1.00 92.12 202 ALA A CA 1
ATOM 1519 C C . ALA A 1 202 ? 4.081 -0.546 13.783 1.00 92.12 202 ALA A C 1
ATOM 1521 O O . ALA A 1 202 ? 2.985 -0.415 14.335 1.00 92.12 202 ALA A O 1
ATOM 1522 N N . LEU A 1 203 ? 4.850 0.489 13.433 1.00 93.31 203 LEU A N 1
ATOM 1523 C CA . LEU A 1 203 ? 4.496 1.904 13.612 1.00 93.31 203 LEU A CA 1
ATOM 1524 C C . LEU A 1 203 ? 4.327 2.623 12.272 1.00 93.31 203 LEU A C 1
ATOM 1526 O O . LEU A 1 203 ? 3.440 3.463 12.121 1.00 93.31 203 LEU A O 1
ATOM 1530 N N . THR A 1 204 ? 5.172 2.279 11.302 1.00 96.44 204 THR A N 1
ATOM 1531 C CA . THR A 1 204 ? 5.155 2.837 9.952 1.00 96.44 204 THR A CA 1
ATOM 1532 C C . THR A 1 204 ? 5.175 1.725 8.913 1.00 96.44 204 THR A C 1
ATOM 1534 O O . THR A 1 204 ? 5.717 0.645 9.150 1.00 96.44 204 THR A O 1
ATOM 1537 N N . MET A 1 205 ? 4.563 1.987 7.762 1.00 97.75 205 MET A N 1
ATOM 1538 C CA . MET A 1 205 ? 4.577 1.112 6.586 1.00 97.75 205 MET A CA 1
ATOM 1539 C C . MET A 1 205 ? 4.737 1.962 5.320 1.00 97.75 205 MET A C 1
ATOM 1541 O O . MET A 1 205 ? 4.741 3.187 5.405 1.00 97.75 205 MET A O 1
ATOM 1545 N N . GLY A 1 206 ? 4.878 1.325 4.161 1.00 97.69 206 GLY A N 1
ATOM 1546 C CA . GLY A 1 206 ? 4.796 1.997 2.866 1.00 97.69 206 GLY A CA 1
ATOM 1547 C C . GLY A 1 206 ? 3.780 1.321 1.956 1.00 97.69 206 GLY A C 1
ATOM 1548 O O . GLY A 1 206 ? 3.457 0.144 2.144 1.00 97.69 206 GLY A O 1
ATOM 1549 N N . THR A 1 207 ? 3.294 2.051 0.962 1.00 98.06 207 THR A N 1
ATOM 1550 C CA . THR A 1 207 ? 2.405 1.542 -0.075 1.00 98.06 207 THR A CA 1
ATOM 1551 C C . THR A 1 207 ? 2.849 1.975 -1.465 1.00 98.06 207 THR A C 1
ATOM 1553 O O . THR A 1 207 ? 3.406 3.046 -1.673 1.00 98.06 207 THR A O 1
ATOM 1556 N N . GLY A 1 208 ? 2.593 1.106 -2.434 1.00 97.88 208 GLY A N 1
ATOM 1557 C CA . GLY A 1 208 ? 2.813 1.363 -3.845 1.00 97.88 208 GLY A CA 1
ATOM 1558 C C . GLY A 1 208 ? 1.784 0.592 -4.648 1.00 97.88 208 GLY A C 1
ATOM 1559 O O . GLY A 1 208 ? 1.398 -0.523 -4.290 1.00 97.88 208 GLY A O 1
ATOM 1560 N N . SER A 1 209 ? 1.274 1.193 -5.714 1.00 97.44 209 SER A N 1
ATOM 1561 C CA . SER A 1 209 ? 0.228 0.579 -6.529 1.00 97.44 209 SER A CA 1
ATOM 1562 C C . SER A 1 209 ? 0.270 1.090 -7.959 1.00 97.44 209 SER A C 1
ATOM 1564 O O . SER A 1 209 ? 0.653 2.226 -8.237 1.00 97.44 209 SER A O 1
ATOM 1566 N N . THR A 1 210 ? -0.154 0.241 -8.887 1.00 95.62 210 THR A N 1
ATOM 1567 C CA . THR A 1 210 ? -0.401 0.630 -10.276 1.00 95.62 210 THR A CA 1
ATOM 1568 C C . THR A 1 210 ? -1.870 0.402 -10.627 1.00 95.62 210 THR A C 1
ATOM 1570 O O . THR A 1 210 ? -2.640 -0.114 -9.821 1.00 95.62 210 THR A O 1
ATOM 1573 N N . ASP A 1 211 ? -2.276 0.775 -11.837 1.00 84.06 211 ASP A N 1
ATOM 1574 C CA . ASP A 1 211 ? -3.618 0.509 -12.377 1.00 84.06 211 ASP A CA 1
ATOM 1575 C C . ASP A 1 211 ? -3.916 -0.990 -12.604 1.00 84.06 211 ASP A C 1
ATOM 1577 O O . ASP A 1 211 ? -5.060 -1.352 -12.874 1.00 84.06 211 ASP A O 1
ATOM 1581 N N . SER A 1 212 ? -2.911 -1.871 -12.510 1.00 71.56 212 SER A N 1
ATOM 1582 C CA . SER A 1 212 ? -3.082 -3.322 -12.658 1.00 71.56 212 SER A CA 1
ATOM 1583 C C . SER A 1 212 ? -2.029 -4.129 -11.883 1.00 71.56 212 SER A C 1
ATOM 1585 O O . SER A 1 212 ? -1.352 -4.980 -12.470 1.00 71.56 212 SER A O 1
ATOM 1587 N N . SER A 1 213 ? -1.843 -3.820 -10.597 1.00 61.34 213 SER A N 1
ATOM 1588 C CA . SER A 1 213 ? -1.046 -4.669 -9.697 1.00 61.34 213 SER A CA 1
ATOM 1589 C C . SER A 1 213 ? -1.680 -6.048 -9.543 1.00 61.34 213 SER A C 1
ATOM 1591 O O . SER A 1 213 ? -2.926 -6.133 -9.473 1.00 61.34 213 SER A O 1
#